Protein AF-0000000080676491 (afdb_homodimer)

Organism: Caenorhabditis japonica (NCBI:txid281687)

pLDDT: mean 82.5, std 17.22, range [24.89, 98.5]

Secondary structure (DSSP, 8-state):
-GGGTGGGHHHHHHHHHHHHHHHHHHHHHHHHHHHHHHHHHHHT--HHHHHHHHHHHHHHTS-HHHHHHHHT--SSP-HHHHHHHHHHHHHHT-GGGT--HHHHHHHHHHHHHHHHHHHHHHHHHHHHHHHHHH-/-GGGTGGGHHHHHHHHHHHHHHHHHHHHHHHHHHHHHHHHHHHT--HHHHHHHHHHHHHHTS-HHHHHHHHT--SSP-HHHHHHHHHHHHHHT-GGGT--HHHHHHHHHHHHHHHHHHHHHHHHHHHHHHHHHH-

Solvent-accessible surface area (backbone atoms only — not comparable to full-atom values): 14675 Å² total; per-residue (Å²): 132,70,79,74,59,68,74,52,54,74,57,48,70,46,49,59,53,46,53,51,46,50,53,53,36,49,51,51,49,48,49,51,51,49,47,49,48,49,48,43,61,73,64,56,66,46,72,68,52,50,51,52,50,50,49,49,20,61,75,70,69,47,47,63,70,56,20,30,44,56,52,62,55,60,85,79,81,48,69,69,59,51,50,53,38,43,54,51,49,37,53,60,19,27,55,92,68,68,28,21,57,50,56,24,47,50,48,50,51,23,50,52,45,51,48,51,51,52,52,52,53,50,53,51,53,50,51,51,50,54,56,56,66,74,101,131,70,79,75,59,69,74,50,54,76,58,47,69,44,47,59,53,44,52,51,46,49,52,52,36,50,50,52,52,48,49,52,49,47,50,50,49,47,47,43,61,72,65,56,65,46,72,69,52,51,50,52,50,51,49,49,19,61,75,69,70,44,48,62,68,56,20,29,43,56,52,62,55,61,86,79,81,47,68,68,60,52,49,53,38,43,54,51,49,37,54,61,20,27,55,94,69,68,29,21,57,50,56,23,50,50,49,51,50,23,49,51,45,50,47,54,51,52,51,52,51,51,53,50,52,50,51,50,50,54,57,56,66,73,102

Sequence (270 aa):
MPWRAALKVALAAGEAVAKALTRAVRDEIRQTQQAAARHAAATGQTASETKESANSNAKLGISLEESLQILNVKTPLDREEIEKHYEHLFSINDKTKGGTFYLQSKVFRAKERIDEELSRMEQKEEVKKEENSKHMPWRAALKVALAAGEAVAKALTRAVRDEIRQTQQAAARHAAATGQTASETKESANSNAKLGISLEESLQILNVKTPLDREEIEKHYEHLFSINDKTKGGTFYLQSKVFRAKERIDEELSRMEQKEEVKKEENSKH

Nearest PDB structures (foldseek):
  1faf-assembly1_A  TM=7.792E-01  e=3.882E-02  Alphapolyomavirus muris
  3ucs-assembly1_C  TM=6.988E-01  e=1.465E+00  Escherichia coli K-12
  7zn7-assembly1_D  TM=2.535E-01  e=2.789E+00  Rattus norvegicus
  8e4g-assembly1_a  TM=2.081E-01  e=9.541E+00  Escherichia phage T7
  1faf-assembly1_A  TM=7.791E-01  e=3.971E-02  Alphapolyomavirus muris

Radius of gyration: 22.51 Å; Cα contacts (8 Å, |Δi|>4): 228; chains: 2; bounding box: 36×81×63 Å

InterPro domains:
  IPR005341 Mitochondrial import inner membrane translocase subunit Tim16 [PTHR12388] (5-133)
  IPR036869 Chaperone J-domain superfamily [G3DSA:1.10.287.110] (62-123)

Foldseek 3Di:
DPPVPPVVVVVPVVVVVVVVVVVVLVVLLVVLVVLVVVVCVVVVQDPVNVVVQVVLCVVLVHHLSRLCVLLVHHPPDDPVSSVVSLVVQLVCQDVVNPHDPVSNVSSVSSSVSVVVVVVVVVVVVVVVVVVVVVD/DPPVPPVVVVVVVVVVVVVVVVVVLVVLLVVLVVQVVVCCVVVVQDPVNVVVQVVLCVVLVHHLSRLCVLLVHGPPDDPVSSVVSLVVQLVCQDVVNPHDPVSNVSSVSSSVSVVVVVVVVVVVVVVVVVVVVVD

Structure (mmCIF, N/CA/C/O backbone):
data_AF-0000000080676491-model_v1
#
loop_
_entity.id
_entity.type
_entity.pdbx_description
1 polymer 'Mitochondrial import inner membrane translocase subunit tim-16'
#
loop_
_atom_site.group_PDB
_atom_site.id
_atom_site.type_symbol
_atom_site.label_atom_id
_atom_site.label_alt_id
_atom_site.label_comp_id
_atom_site.label_asym_id
_atom_site.label_entity_id
_atom_site.label_seq_id
_atom_site.pdbx_PDB_ins_code
_atom_site.Cartn_x
_atom_site.Cartn_y
_atom_site.Cartn_z
_atom_site.occupancy
_atom_site.B_iso_or_equiv
_atom_site.auth_seq_id
_atom_site.auth_comp_id
_atom_site.auth_asym_id
_atom_site.auth_atom_id
_atom_site.pdbx_PDB_model_num
ATOM 1 N N . MET A 1 1 ? -5.223 -26.812 -30.609 1 25.2 1 MET A N 1
ATOM 2 C CA . MET A 1 1 ? -5.48 -25.438 -31.016 1 25.2 1 MET A CA 1
ATOM 3 C C . MET A 1 1 ? -5.938 -24.594 -29.828 1 25.2 1 MET A C 1
ATOM 5 O O . MET A 1 1 ? -5.512 -23.453 -29.688 1 25.2 1 MET A O 1
ATOM 9 N N . PRO A 1 2 ? -7.23 -24.953 -29.297 1 33.78 2 PRO A N 1
ATOM 10 C CA . PRO A 1 2 ? -8.125 -23.984 -28.641 1 33.78 2 PRO A CA 1
ATOM 11 C C . PRO A 1 2 ? -7.629 -23.562 -27.266 1 33.78 2 PRO A C 1
ATOM 13 O O . PRO A 1 2 ? -8.281 -22.766 -26.594 1 33.78 2 PRO A O 1
ATOM 16 N N . TRP A 1 3 ? -6.945 -24.5 -26.641 1 31.5 3 TRP A N 1
ATOM 17 C CA . TRP A 1 3 ? -6.852 -24.297 -25.203 1 31.5 3 TRP A CA 1
ATOM 18 C C . TRP A 1 3 ? -6.117 -23 -24.875 1 31.5 3 TRP A C 1
ATOM 20 O O . TRP A 1 3 ? -6.047 -22.594 -23.703 1 31.5 3 TRP A O 1
ATOM 30 N N . ARG A 1 4 ? -5.281 -22.406 -25.719 1 40.19 4 ARG A N 1
ATOM 31 C CA . ARG A 1 4 ? -4.574 -21.141 -25.609 1 40.19 4 ARG A CA 1
ATOM 32 C C . ARG A 1 4 ? -5.543 -20 -25.312 1 40.19 4 ARG A C 1
ATOM 34 O O . ARG A 1 4 ? -5.117 -18.891 -24.984 1 40.19 4 ARG A O 1
ATOM 41 N N . ALA A 1 5 ? -6.785 -19.969 -25.781 1 40.38 5 ALA A N 1
ATOM 42 C CA . ALA A 1 5 ? -7.715 -18.859 -25.938 1 40.38 5 ALA A CA 1
ATOM 43 C C . ALA A 1 5 ? -8.305 -18.453 -24.578 1 40.38 5 ALA A C 1
ATOM 45 O O . ALA A 1 5 ? -8.664 -17.297 -24.375 1 40.38 5 ALA A O 1
ATOM 46 N N . ALA A 1 6 ? -8.781 -19.375 -23.766 1 37.06 6 ALA A N 1
ATOM 47 C CA . ALA A 1 6 ? -9.648 -19.047 -22.641 1 37.06 6 ALA A CA 1
ATOM 48 C C . ALA A 1 6 ? -8.883 -18.281 -21.578 1 37.06 6 ALA A C 1
ATOM 50 O O . ALA A 1 6 ? -9.484 -17.578 -20.766 1 37.06 6 ALA A O 1
ATOM 51 N N . LEU A 1 7 ? -7.641 -18.578 -21.328 1 40.72 7 LEU A N 1
ATOM 52 C CA . LEU A 1 7 ? -6.941 -17.938 -20.219 1 40.72 7 LEU A CA 1
ATOM 53 C C . LEU A 1 7 ? -6.746 -16.453 -20.5 1 40.72 7 LEU A C 1
ATOM 55 O O . LEU A 1 7 ? -6.371 -15.688 -19.594 1 40.72 7 LEU A O 1
ATOM 59 N N . LYS A 1 8 ? -6.758 -15.992 -21.781 1 39.53 8 LYS A N 1
ATOM 60 C CA . LYS A 1 8 ? -6.484 -14.625 -22.219 1 39.53 8 LYS A CA 1
ATOM 61 C C . LYS A 1 8 ? -7.582 -13.672 -21.75 1 39.53 8 LYS A C 1
ATOM 63 O O . LYS A 1 8 ? -7.414 -12.453 -21.797 1 39.53 8 LYS A O 1
ATOM 68 N N . VAL A 1 9 ? -8.844 -14.102 -21.75 1 39.19 9 VAL A N 1
ATOM 69 C CA . VAL A 1 9 ? -9.953 -13.164 -21.625 1 39.19 9 VAL A CA 1
ATOM 70 C C . VAL A 1 9 ? -9.875 -12.461 -20.266 1 39.19 9 VAL A C 1
ATOM 72 O O . VAL A 1 9 ? -10.164 -11.266 -20.156 1 39.19 9 VAL A O 1
ATOM 75 N N . ALA A 1 10 ? -9.797 -13.211 -19.234 1 43.12 10 ALA A N 1
ATOM 76 C CA . ALA A 1 10 ? -9.938 -12.484 -17.969 1 43.12 10 ALA A CA 1
ATOM 77 C C . ALA A 1 10 ? -8.828 -11.453 -17.812 1 43.12 10 ALA A C 1
ATOM 79 O O . ALA A 1 10 ? -8.969 -10.492 -17.047 1 43.12 10 ALA A O 1
ATOM 80 N N . LEU A 1 11 ? -7.664 -11.672 -18.359 1 47.53 11 LEU A N 1
ATOM 81 C CA . LEU A 1 11 ? -6.543 -10.734 -18.328 1 47.53 11 LEU A CA 1
ATOM 82 C C . LEU A 1 11 ? -6.902 -9.43 -19.031 1 47.53 11 LEU A C 1
ATOM 84 O O . LEU A 1 11 ? -6.422 -8.367 -18.641 1 47.53 11 LEU A O 1
ATOM 88 N N . ALA A 1 12 ? -7.648 -9.5 -20.109 1 44.34 12 ALA A N 1
ATOM 89 C CA . ALA A 1 12 ? -7.93 -8.383 -21.016 1 44.34 12 ALA A CA 1
ATOM 90 C C . ALA A 1 12 ? -8.789 -7.328 -20.328 1 44.34 12 ALA A C 1
ATOM 92 O O . ALA A 1 12 ? -8.664 -6.133 -20.609 1 44.34 12 ALA A O 1
ATOM 93 N N . ALA A 1 13 ? -9.82 -7.73 -19.828 1 51.44 13 ALA A N 1
ATOM 94 C CA . ALA A 1 13 ? -10.672 -6.699 -19.234 1 51.44 13 ALA A CA 1
ATOM 95 C C . ALA A 1 13 ? -9.875 -5.789 -18.312 1 51.44 13 ALA A C 1
ATOM 97 O O . ALA A 1 13 ? -10.164 -4.594 -18.203 1 51.44 13 ALA A O 1
ATOM 98 N N . GLY A 1 14 ? -8.766 -6.234 -17.781 1 54.88 14 GLY A N 1
ATOM 99 C CA . GLY A 1 14 ? -7.934 -5.531 -16.812 1 54.88 14 GLY A CA 1
ATOM 100 C C . GLY A 1 14 ? -7.012 -4.512 -17.453 1 54.88 14 GLY A C 1
ATOM 101 O O . GLY A 1 14 ? -6.621 -3.531 -16.828 1 54.88 14 GLY A O 1
ATOM 102 N N . GLU A 1 15 ? -6.84 -4.875 -18.828 1 58.97 15 GLU A N 1
ATOM 103 C CA . GLU A 1 15 ? -5.852 -3.979 -19.422 1 58.97 15 GLU A CA 1
ATOM 104 C C . GLU A 1 15 ? -6.391 -2.553 -19.531 1 58.97 15 GLU A C 1
ATOM 106 O O . GLU A 1 15 ? -5.656 -1.592 -19.281 1 58.97 15 GLU A O 1
ATOM 111 N N . ALA A 1 16 ? -7.707 -2.496 -20 1 62.31 16 ALA A N 1
ATOM 112 C CA . ALA A 1 16 ? -8.219 -1.133 -20.109 1 62.31 16 ALA A CA 1
ATOM 113 C C . ALA A 1 16 ? -8.281 -0.458 -18.75 1 62.31 16 ALA A C 1
ATOM 115 O O . ALA A 1 16 ? -7.965 0.727 -18.609 1 62.31 16 ALA A O 1
ATOM 116 N N . VAL A 1 17 ? -8.766 -1.15 -17.812 1 65.31 17 VAL A N 1
ATOM 117 C CA . VAL A 1 17 ? -8.844 -0.6 -16.469 1 65.31 17 VAL A CA 1
ATOM 118 C C . VAL A 1 17 ? -7.441 -0.313 -15.938 1 65.31 17 VAL A C 1
ATOM 120 O O . VAL A 1 17 ? -7.211 0.715 -15.297 1 65.31 17 VAL A O 1
ATOM 123 N N . ALA A 1 18 ? -6.566 -1.134 -16.422 1 69.56 18 ALA A N 1
ATOM 124 C CA . ALA A 1 18 ? -5.188 -0.948 -15.984 1 69.56 18 ALA A CA 1
ATOM 125 C C . ALA A 1 18 ? -4.621 0.373 -16.5 1 69.56 18 ALA A C 1
ATOM 127 O O . ALA A 1 18 ? -3.963 1.104 -15.75 1 69.56 18 ALA A O 1
ATOM 128 N N . LYS A 1 19 ? -4.953 0.511 -17.797 1 70.44 19 LYS A N 1
ATOM 129 C CA . LYS A 1 19 ? -4.438 1.736 -18.406 1 70.44 19 LYS A CA 1
ATOM 130 C C . LYS A 1 19 ? -5.102 2.969 -17.797 1 70.44 19 LYS A C 1
ATOM 132 O O . LYS A 1 19 ? -4.438 3.98 -17.562 1 70.44 19 LYS A O 1
ATOM 137 N N . ALA A 1 20 ? -6.387 2.844 -17.578 1 72.19 20 ALA A N 1
ATOM 138 C CA . ALA A 1 20 ? -7.09 3.988 -17.016 1 72.19 20 ALA A CA 1
ATOM 139 C C . ALA A 1 20 ? -6.625 4.266 -15.586 1 72.19 20 ALA A C 1
ATOM 141 O O . ALA A 1 20 ? -6.469 5.422 -15.188 1 72.19 20 ALA A O 1
ATOM 142 N N . LEU A 1 21 ? -6.363 3.252 -14.945 1 76.19 21 LEU A N 1
ATOM 143 C CA . LEU A 1 21 ? -5.914 3.391 -13.562 1 76.19 21 LEU A CA 1
ATOM 144 C C . LEU A 1 21 ? -4.516 3.998 -13.5 1 76.19 21 LEU A C 1
ATOM 146 O O . LEU A 1 21 ? -4.242 4.852 -12.656 1 76.19 21 LEU A O 1
ATOM 150 N N . THR A 1 22 ? -3.74 3.637 -14.445 1 78 22 THR A N 1
ATOM 151 C CA . THR A 1 22 ? -2.371 4.137 -14.43 1 78 22 THR A CA 1
ATOM 152 C C . THR A 1 22 ? -2.344 5.648 -14.648 1 78 22 THR A C 1
ATOM 154 O O . THR A 1 22 ? -1.589 6.363 -13.992 1 78 22 THR A O 1
ATOM 157 N N . ARG A 1 23 ? -3.203 6.086 -15.555 1 78.75 23 ARG A N 1
ATOM 158 C CA . ARG A 1 23 ? -3.238 7.516 -15.836 1 78.75 23 ARG A CA 1
ATOM 159 C C . ARG A 1 23 ? -3.785 8.297 -14.648 1 78.75 23 ARG A C 1
ATOM 161 O O . ARG A 1 23 ? -3.238 9.336 -14.273 1 78.75 23 ARG A O 1
ATOM 168 N N . ALA A 1 24 ? -4.848 7.773 -14.102 1 77.06 24 ALA A N 1
ATOM 169 C CA . ALA A 1 24 ? -5.477 8.469 -12.984 1 77.06 24 ALA A CA 1
ATOM 170 C C . ALA A 1 24 ? -4.551 8.508 -11.773 1 77.06 24 ALA A C 1
ATOM 172 O O . ALA A 1 24 ? -4.449 9.531 -11.094 1 77.06 24 ALA A O 1
ATOM 173 N N . VAL A 1 25 ? -3.893 7.484 -11.578 1 80.88 25 VAL A N 1
ATOM 174 C CA . VAL A 1 25 ? -2.957 7.375 -10.461 1 80.88 25 VAL A CA 1
ATOM 175 C C . VAL A 1 25 ? -1.813 8.367 -10.656 1 80.88 25 VAL A C 1
ATOM 177 O O . VAL A 1 25 ? -1.438 9.078 -9.719 1 80.88 25 VAL A O 1
ATOM 180 N N . ARG A 1 26 ? -1.358 8.406 -11.922 1 82.19 26 ARG A N 1
ATOM 181 C CA . ARG A 1 26 ? -0.257 9.312 -12.219 1 82.19 26 ARG A CA 1
ATOM 182 C C . ARG A 1 26 ? -0.656 10.766 -11.969 1 82.19 26 ARG A C 1
ATOM 184 O O . ARG A 1 26 ? 0.122 11.539 -11.406 1 82.19 26 ARG A O 1
ATOM 191 N N . ASP A 1 27 ? -1.779 11.039 -12.289 1 81.12 27 ASP A N 1
ATOM 192 C CA . ASP A 1 27 ? -2.27 12.406 -12.102 1 81.12 27 ASP A CA 1
ATOM 193 C C . ASP A 1 27 ? -2.41 12.734 -10.617 1 81.12 27 ASP A C 1
ATOM 195 O O . ASP A 1 27 ? -2.029 13.82 -10.18 1 81.12 27 ASP A O 1
ATOM 199 N N . GLU A 1 28 ? -2.938 11.82 -9.914 1 79.81 28 GLU A N 1
ATOM 200 C CA . GLU A 1 28 ? -3.145 12.055 -8.484 1 79.81 28 GLU A CA 1
ATOM 201 C C . GLU A 1 28 ? -1.813 12.164 -7.746 1 79.81 28 GLU A C 1
ATOM 203 O O . GLU A 1 28 ? -1.647 13.016 -6.875 1 79.81 28 GLU A O 1
ATOM 208 N N . ILE A 1 29 ? -0.905 11.336 -8.203 1 77.31 29 ILE A N 1
ATOM 209 C CA . ILE A 1 29 ? 0.42 11.367 -7.594 1 77.31 29 ILE A CA 1
ATOM 210 C C . ILE A 1 29 ? 1.095 12.703 -7.883 1 77.31 29 ILE A C 1
ATOM 212 O O . ILE A 1 29 ? 1.665 13.328 -6.984 1 77.31 29 ILE A O 1
ATOM 216 N N . ARG A 1 30 ? 0.881 13.125 -9.047 1 80.25 30 ARG A N 1
ATOM 217 C CA . ARG A 1 30 ? 1.473 14.398 -9.43 1 80.25 30 ARG A CA 1
ATOM 218 C C . ARG A 1 30 ? 0.868 15.547 -8.633 1 80.25 30 ARG A C 1
ATOM 220 O O . ARG A 1 30 ? 1.58 16.469 -8.219 1 80.25 30 ARG A O 1
ATOM 227 N N . GLN A 1 31 ? -0.343 15.422 -8.375 1 78.38 31 GLN A N 1
ATOM 228 C CA . GLN A 1 31 ? -1.018 16.484 -7.641 1 78.38 31 GLN A CA 1
ATOM 229 C C . GLN A 1 31 ? -0.553 16.547 -6.188 1 78.38 31 GLN A C 1
ATOM 231 O O . GLN A 1 31 ? -0.329 17.625 -5.641 1 78.38 31 GLN A O 1
ATOM 236 N N . THR A 1 32 ? -0.398 15.398 -5.668 1 78.62 32 THR A N 1
ATOM 237 C CA . THR A 1 32 ? 0.046 15.344 -4.277 1 78.62 32 THR A CA 1
ATOM 238 C C . THR A 1 32 ? 1.493 15.812 -4.156 1 78.62 32 THR A C 1
ATOM 240 O O . THR A 1 32 ? 1.839 16.547 -3.227 1 78.62 32 THR A O 1
ATOM 243 N 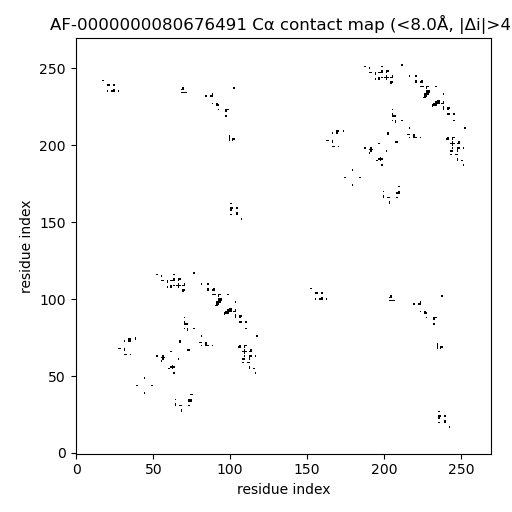N . GLN A 1 33 ? 2.273 15.406 -5.148 1 77.06 33 GLN A N 1
ATOM 244 C CA . GLN A 1 33 ? 3.678 15.805 -5.168 1 77.06 33 GLN A CA 1
ATOM 245 C C . GLN A 1 33 ? 3.822 17.312 -5.375 1 77.06 33 GLN A C 1
ATOM 247 O O . GLN A 1 33 ? 4.621 17.953 -4.695 1 77.06 33 GLN A O 1
ATOM 252 N N . GLN A 1 34 ? 3.008 17.812 -6.242 1 77.69 34 GLN A N 1
ATOM 253 C CA . GLN A 1 34 ? 3.053 19.234 -6.52 1 77.69 34 GLN A CA 1
ATOM 254 C C . GLN A 1 34 ? 2.561 20.047 -5.324 1 77.69 34 GLN A C 1
ATOM 256 O O . GLN A 1 34 ? 3.135 21.078 -4.992 1 77.69 34 GLN A O 1
ATOM 261 N N . ALA A 1 35 ? 1.562 19.5 -4.758 1 76.31 35 ALA A N 1
ATOM 262 C CA . ALA A 1 35 ? 1.029 20.203 -3.59 1 76.31 35 ALA A CA 1
ATOM 263 C C . ALA A 1 35 ? 2.041 20.203 -2.449 1 76.31 35 ALA A C 1
ATOM 265 O O . ALA A 1 35 ? 2.227 21.234 -1.784 1 76.31 35 ALA A O 1
ATOM 266 N N . ALA A 1 36 ? 2.691 19.125 -2.379 1 74.5 36 ALA A N 1
ATOM 267 C CA . ALA A 1 36 ? 3.715 19.031 -1.341 1 74.5 36 ALA A CA 1
ATOM 268 C C . ALA A 1 36 ? 4.879 19.969 -1.637 1 74.5 36 ALA A C 1
ATOM 270 O O . ALA A 1 36 ? 5.406 20.625 -0.731 1 74.5 36 ALA A O 1
ATOM 271 N N . ALA A 1 37 ? 5.219 20 -2.854 1 74 37 ALA A N 1
ATOM 272 C CA . ALA A 1 37 ? 6.312 20.875 -3.271 1 74 37 ALA A CA 1
ATOM 273 C C . ALA A 1 37 ? 5.938 22.344 -3.094 1 74 37 ALA A C 1
ATOM 275 O O . ALA A 1 37 ? 6.758 23.156 -2.648 1 74 37 ALA A O 1
ATOM 276 N N . ARG A 1 38 ? 4.789 22.672 -3.408 1 73.56 38 ARG A N 1
ATOM 277 C CA . ARG A 1 38 ? 4.305 24.031 -3.26 1 73.56 38 ARG A CA 1
ATOM 278 C C . ARG A 1 38 ? 4.242 24.438 -1.79 1 73.56 38 ARG A C 1
ATOM 280 O O . ARG A 1 38 ? 4.574 25.578 -1.438 1 73.56 38 ARG A O 1
ATOM 287 N N . HIS A 1 39 ? 3.83 23.516 -1.063 1 71.38 39 HIS A N 1
ATOM 288 C CA . HIS A 1 39 ? 3.754 23.781 0.367 1 71.38 39 HIS A CA 1
ATOM 289 C C . HIS A 1 39 ? 5.141 23.984 0.966 1 71.38 39 HIS A C 1
ATOM 291 O O . HIS A 1 39 ? 5.355 24.891 1.776 1 71.38 39 HIS A O 1
ATOM 297 N N . ALA A 1 40 ? 6 23.172 0.513 1 70.38 40 ALA A N 1
ATOM 298 C CA . ALA A 1 40 ? 7.379 23.312 0.972 1 70.38 40 ALA A CA 1
ATOM 299 C C . ALA A 1 40 ? 7.965 24.656 0.528 1 70.38 40 ALA A C 1
ATOM 301 O O . ALA A 1 40 ? 8.68 25.312 1.292 1 70.38 40 ALA A O 1
ATOM 302 N N . ALA A 1 41 ? 7.699 24.953 -0.602 1 68.94 41 ALA A N 1
ATOM 303 C CA . ALA A 1 41 ? 8.195 26.203 -1.146 1 68.94 41 ALA A CA 1
ATOM 304 C C . ALA A 1 41 ? 7.52 27.391 -0.47 1 68.94 41 ALA A C 1
ATOM 306 O O . ALA A 1 41 ? 8.164 28.406 -0.2 1 68.94 41 ALA A O 1
ATOM 307 N N . ALA A 1 42 ? 6.309 27.312 -0.232 1 68.25 42 ALA A N 1
ATOM 308 C CA . ALA A 1 42 ? 5.523 28.406 0.338 1 68.25 42 ALA A CA 1
ATOM 309 C C . ALA A 1 42 ? 5.863 28.609 1.81 1 68.25 42 ALA A C 1
ATOM 311 O O . ALA A 1 42 ? 5.852 29.75 2.301 1 68.25 42 ALA A O 1
ATOM 312 N N . THR A 1 43 ? 6.176 27.547 2.424 1 67.56 43 THR A N 1
ATOM 313 C CA . THR A 1 43 ? 6.391 27.625 3.863 1 67.56 43 THR A CA 1
ATOM 314 C C . THR A 1 43 ? 7.863 27.844 4.184 1 67.56 43 THR A C 1
ATOM 316 O O . THR A 1 43 ? 8.227 28.141 5.324 1 67.56 43 THR A O 1
ATOM 319 N N . GLY A 1 44 ? 8.633 27.906 3.076 1 69.38 44 GLY A N 1
ATOM 320 C CA . GLY A 1 44 ? 10.055 28.141 3.311 1 69.38 44 GLY A CA 1
ATOM 321 C C . GLY A 1 44 ? 10.656 27.172 4.309 1 69.38 44 GLY A C 1
ATOM 322 O O . GLY A 1 44 ? 11.266 27.594 5.297 1 69.38 44 GLY A O 1
ATOM 323 N N . GLN A 1 45 ? 10.602 25.922 4.078 1 73.44 45 GLN A N 1
ATOM 324 C CA . GLN A 1 45 ? 11.094 24.922 5.027 1 73.44 45 GLN A CA 1
ATOM 325 C C . GLN A 1 45 ? 12.578 25.125 5.324 1 73.44 45 GLN A C 1
ATOM 327 O O . GLN A 1 45 ? 13.383 25.266 4.402 1 73.44 45 GLN A O 1
ATOM 332 N N . THR A 1 46 ? 12.781 25.438 6.555 1 81.81 46 THR A N 1
ATOM 333 C CA . THR A 1 46 ? 14.164 25.594 7 1 81.81 46 THR A CA 1
ATOM 334 C C . THR A 1 46 ? 14.914 24.266 6.926 1 81.81 46 THR A C 1
ATOM 336 O O . THR A 1 46 ? 14.297 23.203 6.801 1 81.81 46 THR A O 1
ATOM 339 N N . ALA A 1 47 ? 16.203 24.281 6.918 1 83.31 47 ALA A N 1
ATOM 340 C CA . ALA A 1 47 ? 17.047 23.094 6.918 1 83.31 47 ALA A CA 1
ATOM 341 C C . ALA A 1 47 ? 16.703 22.172 8.086 1 83.31 47 ALA A C 1
ATOM 343 O O . ALA A 1 47 ? 16.75 20.953 7.953 1 83.31 47 ALA A O 1
ATOM 344 N N . SER A 1 48 ? 16.422 22.781 9.227 1 84.88 48 SER A N 1
ATOM 345 C CA . SER A 1 48 ? 16.047 22.031 10.422 1 84.88 48 SER A CA 1
ATOM 346 C C . SER A 1 48 ? 14.742 21.266 10.211 1 84.88 48 SER A C 1
ATOM 348 O O . SER A 1 48 ? 14.617 20.109 10.625 1 84.88 48 SER A O 1
ATOM 350 N N . GLU A 1 49 ? 13.891 21.875 9.477 1 84.5 49 GLU A N 1
ATOM 351 C CA . GLU A 1 49 ? 12.602 21.25 9.211 1 84.5 49 GLU A CA 1
ATOM 352 C C . GLU A 1 49 ? 12.75 20.078 8.242 1 84.5 49 GLU A C 1
ATOM 354 O O . GLU A 1 49 ? 12.094 19.047 8.391 1 84.5 49 GLU A O 1
ATOM 359 N N . THR A 1 50 ? 13.57 20.328 7.34 1 86.31 50 THR A N 1
ATOM 360 C CA . THR A 1 50 ? 13.852 19.281 6.363 1 86.31 50 THR A CA 1
ATOM 361 C C . THR A 1 50 ? 14.492 18.062 7.039 1 86.31 50 THR A C 1
ATOM 363 O O . THR A 1 50 ? 14.125 16.922 6.754 1 86.31 50 THR A O 1
ATOM 366 N N . LYS A 1 51 ? 15.352 18.328 7.895 1 89.94 51 LYS A N 1
ATOM 367 C CA . LYS A 1 51 ? 16.031 17.266 8.633 1 89.94 51 LYS A CA 1
ATOM 368 C C . LYS A 1 51 ? 15.055 16.516 9.531 1 89.94 51 LYS A C 1
ATOM 370 O O . LYS A 1 51 ? 15.102 15.289 9.617 1 89.94 51 LYS A O 1
ATOM 375 N N . GLU A 1 52 ? 14.188 17.25 10.156 1 89.44 52 GLU A N 1
ATOM 376 C CA . GLU A 1 52 ? 13.203 16.625 11.039 1 89.44 52 GLU A CA 1
ATOM 377 C C . GLU A 1 52 ? 12.234 15.75 10.266 1 89.44 52 GLU A C 1
ATOM 379 O O . GLU A 1 52 ? 11.859 14.664 10.727 1 89.44 52 GLU A O 1
ATOM 384 N N . SER A 1 53 ? 11.883 16.266 9.117 1 90.31 53 SER A N 1
ATOM 385 C CA . SER A 1 53 ? 10.992 15.477 8.266 1 90.31 53 SER A CA 1
ATOM 386 C C . SER A 1 53 ? 11.672 14.195 7.789 1 90.31 53 SER A C 1
ATOM 388 O O . SER A 1 53 ? 11.062 13.125 7.793 1 90.31 53 SER A O 1
ATOM 390 N N . ALA A 1 54 ? 12.883 14.312 7.445 1 89.88 54 ALA A N 1
ATOM 391 C CA . ALA A 1 54 ? 13.656 13.164 6.992 1 89.88 54 ALA A CA 1
ATOM 392 C C . ALA A 1 54 ? 13.812 12.133 8.109 1 89.88 54 ALA A C 1
ATOM 394 O O . ALA A 1 54 ? 13.75 10.93 7.859 1 89.88 54 ALA A O 1
ATOM 395 N N . ASN A 1 55 ? 14.008 12.625 9.273 1 91.19 55 ASN A N 1
ATOM 396 C CA . ASN A 1 55 ? 14.117 11.734 10.422 1 91.19 55 ASN A CA 1
ATOM 397 C C . ASN A 1 55 ? 12.82 10.977 10.68 1 91.19 55 ASN A C 1
ATOM 399 O O . ASN A 1 55 ? 12.836 9.789 10.992 1 91.19 55 ASN A O 1
ATOM 403 N N . SER A 1 56 ? 11.75 11.695 10.523 1 91.5 56 SER A N 1
ATOM 404 C CA . SER A 1 56 ? 10.453 11.062 10.695 1 91.5 56 SER A CA 1
ATOM 405 C C . SER A 1 56 ? 10.203 10.008 9.625 1 91.5 56 SER A C 1
ATOM 407 O O . SER A 1 56 ? 9.68 8.93 9.922 1 91.5 56 SER A O 1
ATOM 409 N N . ASN A 1 57 ? 10.57 10.336 8.414 1 90.5 57 ASN A N 1
ATOM 410 C CA . ASN A 1 57 ? 10.461 9.367 7.324 1 90.5 57 ASN A CA 1
ATOM 411 C C . ASN A 1 57 ? 11.234 8.086 7.633 1 90.5 57 ASN A C 1
ATOM 413 O O . ASN A 1 57 ? 10.703 6.988 7.469 1 90.5 57 ASN A O 1
ATOM 417 N N . ALA A 1 58 ? 12.391 8.328 8.055 1 90.19 58 ALA A N 1
ATOM 418 C CA . ALA A 1 58 ? 13.273 7.199 8.344 1 90.19 58 ALA A CA 1
ATOM 419 C C . ALA A 1 58 ? 12.742 6.379 9.516 1 90.19 58 ALA A C 1
ATOM 421 O O . ALA A 1 58 ? 12.742 5.145 9.469 1 90.19 58 ALA A O 1
ATOM 422 N N . LYS A 1 59 ? 12.367 7.035 10.523 1 89.56 59 LYS A N 1
ATOM 423 C CA . LYS A 1 59 ? 11.867 6.383 11.734 1 89.56 59 LYS A CA 1
ATOM 424 C C . LYS A 1 59 ? 10.641 5.527 11.43 1 89.56 59 LYS A C 1
ATOM 426 O O . LYS A 1 59 ? 10.516 4.41 11.93 1 89.56 59 LYS A O 1
ATOM 431 N N . LEU A 1 60 ? 9.812 6.02 10.594 1 90 60 LEU A N 1
ATOM 432 C CA . LEU A 1 60 ? 8.531 5.355 10.344 1 90 60 LEU A CA 1
ATOM 433 C C . LEU A 1 60 ? 8.594 4.52 9.07 1 90 60 LEU A C 1
ATOM 435 O O . LEU A 1 60 ? 7.734 3.666 8.844 1 90 60 LEU A O 1
ATOM 439 N N . GLY A 1 61 ? 9.57 4.824 8.273 1 89.19 61 GLY A N 1
ATOM 440 C CA . GLY A 1 61 ? 9.773 4.035 7.066 1 89.19 61 GLY A CA 1
ATOM 441 C C . GLY A 1 61 ? 8.844 4.426 5.93 1 89.19 61 GLY A C 1
ATOM 442 O O . GLY A 1 61 ? 8.562 3.617 5.047 1 89.19 61 GLY A O 1
ATOM 443 N N . ILE A 1 62 ? 8.258 5.551 6.027 1 92.81 62 ILE A N 1
ATOM 444 C CA . ILE A 1 62 ? 7.328 6.039 5.016 1 92.81 62 ILE A CA 1
ATOM 445 C C . ILE A 1 62 ? 7.395 7.562 4.938 1 92.81 62 ILE A C 1
ATOM 447 O O . ILE A 1 62 ? 7.551 8.234 5.961 1 92.81 62 ILE A O 1
ATOM 451 N N . SER A 1 63 ? 7.285 7.992 3.723 1 93.56 63 SER A N 1
ATOM 452 C CA . SER A 1 63 ? 7.387 9.438 3.539 1 93.56 63 SER A CA 1
ATOM 453 C C . SER A 1 63 ? 6.051 10.125 3.797 1 93.56 63 SER A C 1
ATOM 455 O O . SER A 1 63 ? 4.996 9.484 3.734 1 93.56 63 SER A O 1
ATOM 457 N N . LEU A 1 64 ? 6.168 11.445 4.082 1 93.38 64 LEU A N 1
ATOM 458 C CA . LEU A 1 64 ? 4.949 12.234 4.227 1 93.38 64 LEU A CA 1
ATOM 459 C C . LEU A 1 64 ? 4.156 12.25 2.924 1 93.38 64 LEU A C 1
ATOM 461 O O . LEU A 1 64 ? 2.934 12.078 2.936 1 93.38 64 LEU A O 1
ATOM 465 N N . GLU A 1 65 ? 4.867 12.43 1.837 1 92.06 65 GLU A N 1
ATOM 466 C CA . GLU A 1 65 ? 4.219 12.469 0.529 1 92.06 65 GLU A CA 1
ATOM 467 C C . GLU A 1 65 ? 3.445 11.18 0.257 1 92.06 65 GLU A C 1
ATOM 469 O O . GLU A 1 65 ? 2.291 11.227 -0.171 1 92.06 65 GLU A O 1
ATOM 474 N N . GLU A 1 66 ? 4.051 10.117 0.49 1 93.56 66 GLU A N 1
ATOM 475 C CA . GLU A 1 66 ? 3.398 8.82 0.323 1 93.56 66 GLU A CA 1
ATOM 476 C C . GLU A 1 66 ? 2.186 8.695 1.239 1 93.56 66 GLU A C 1
ATOM 478 O O . GLU A 1 66 ? 1.131 8.219 0.817 1 93.56 66 GLU A O 1
ATOM 483 N N . SER A 1 67 ? 2.371 9.07 2.385 1 96.5 67 SER A N 1
ATOM 484 C CA . SER A 1 67 ? 1.312 8.969 3.385 1 96.5 67 SER A CA 1
ATOM 485 C C . SER A 1 67 ? 0.088 9.781 2.977 1 96.5 67 SER A C 1
ATOM 487 O O . SER A 1 67 ? -1.048 9.336 3.16 1 96.5 67 SER A O 1
ATOM 489 N N . LEU A 1 68 ? 0.331 10.961 2.414 1 95.81 68 LEU A N 1
ATOM 490 C CA . LEU A 1 68 ? -0.761 11.805 1.931 1 95.81 68 LEU A CA 1
ATOM 491 C C . LEU A 1 68 ? -1.52 11.109 0.803 1 95.81 68 LEU A C 1
ATOM 493 O O . LEU A 1 68 ? -2.75 11.18 0.744 1 95.81 68 LEU A O 1
ATOM 497 N N . GLN A 1 69 ? -0.815 10.445 -0.002 1 94.69 69 GLN A N 1
ATOM 498 C CA . GLN A 1 69 ? -1.438 9.711 -1.103 1 94.69 69 GLN A CA 1
ATOM 499 C C . GLN A 1 69 ? -2.26 8.539 -0.588 1 94.69 69 GLN A C 1
ATOM 501 O O . GLN A 1 69 ? -3.357 8.273 -1.083 1 94.69 69 GLN A O 1
ATOM 506 N N . ILE A 1 70 ? -1.72 7.855 0.37 1 97.06 70 ILE A N 1
ATOM 507 C CA . ILE A 1 70 ? -2.395 6.684 0.92 1 97.06 70 ILE A CA 1
ATOM 508 C C . ILE A 1 70 ? -3.734 7.098 1.524 1 97.06 70 ILE A C 1
ATOM 510 O O . ILE A 1 70 ? -4.758 6.453 1.275 1 97.06 70 ILE A O 1
ATOM 514 N N . LEU A 1 71 ? -3.697 8.133 2.238 1 97.62 71 LEU A N 1
ATOM 515 C CA . LEU A 1 71 ? -4.926 8.547 2.91 1 97.62 71 LEU A CA 1
ATOM 516 C C . LEU A 1 71 ? -5.75 9.469 2.018 1 97.62 71 LEU A C 1
ATOM 518 O O . LEU A 1 71 ? -6.879 9.82 2.359 1 97.62 71 LEU A O 1
ATOM 522 N N . ASN A 1 72 ? -5.207 9.828 0.905 1 95.06 72 ASN A N 1
ATOM 523 C CA . ASN A 1 72 ? -5.871 10.711 -0.051 1 95.06 72 ASN A CA 1
ATOM 524 C C . ASN A 1 72 ? -6.266 12.039 0.591 1 95.06 72 ASN A C 1
ATOM 526 O O . ASN A 1 72 ? -7.422 12.453 0.506 1 95.06 72 ASN A O 1
ATOM 530 N N . VAL A 1 73 ? -5.25 12.68 1.165 1 95.25 73 VAL A N 1
ATOM 531 C CA . VAL A 1 73 ? -5.441 14.008 1.742 1 95.25 73 VAL A CA 1
ATOM 532 C C . VAL A 1 73 ? -4.383 14.961 1.197 1 95.25 73 VAL A C 1
ATOM 534 O O . VAL A 1 73 ? -3.354 14.523 0.673 1 95.25 73 VAL A O 1
ATOM 537 N N . LYS A 1 74 ? -4.684 16.203 1.252 1 90.56 74 LYS A N 1
ATOM 538 C CA . LYS A 1 74 ? -3.777 17.219 0.709 1 90.56 74 LYS A CA 1
ATOM 539 C C . LYS A 1 74 ? -3.504 18.312 1.731 1 90.56 74 LYS A C 1
ATOM 541 O O . LYS A 1 74 ? -4.203 18.422 2.742 1 90.56 74 LYS A O 1
ATOM 546 N N . THR A 1 75 ? -2.408 19.078 1.445 1 89.75 75 THR A N 1
ATOM 547 C CA . THR A 1 75 ? -2.105 20.25 2.256 1 89.75 75 THR A CA 1
ATOM 548 C C . THR A 1 75 ? -2.984 21.422 1.851 1 89.75 75 THR A C 1
ATOM 550 O O . THR A 1 75 ? -3.35 21.562 0.681 1 89.75 75 THR A O 1
ATOM 553 N N . PRO A 1 76 ? -3.359 22.312 2.875 1 91.06 76 PRO A N 1
ATOM 554 C CA . PRO A 1 76 ? -3.035 22.234 4.301 1 91.06 76 PRO A CA 1
ATOM 555 C C . PRO A 1 76 ? -3.746 21.078 5.004 1 91.06 76 PRO A C 1
ATOM 557 O O . PRO A 1 76 ? -4.883 20.75 4.66 1 91.06 76 PRO A O 1
ATOM 560 N N . LEU A 1 77 ? -3.107 20.562 5.973 1 93.5 77 LEU A N 1
ATOM 561 C CA . LEU A 1 77 ? -3.586 19.375 6.656 1 93.5 77 LEU A CA 1
ATOM 562 C C . LEU A 1 77 ? -4.801 19.688 7.52 1 93.5 77 LEU A C 1
ATOM 564 O O . LEU A 1 77 ? -4.797 20.672 8.273 1 93.5 77 LEU A O 1
ATOM 568 N N . ASP A 1 78 ? -5.809 18.922 7.363 1 95.06 78 ASP A N 1
ATOM 569 C CA . ASP A 1 78 ? -7.035 19 8.148 1 95.06 78 ASP A CA 1
ATOM 570 C C . ASP A 1 78 ? -7.223 17.766 9.016 1 95.06 78 ASP A C 1
ATOM 572 O O . ASP A 1 78 ? -7.465 16.672 8.5 1 95.06 78 ASP A O 1
ATOM 576 N N . ARG A 1 79 ? -7.168 17.891 10.227 1 95.88 79 ARG A N 1
ATOM 577 C CA . ARG A 1 79 ? -7.199 16.766 11.172 1 95.88 79 ARG A CA 1
ATOM 578 C C . ARG A 1 79 ? -8.477 15.953 11.008 1 95.88 79 ARG A C 1
ATOM 580 O O . ARG A 1 79 ? -8.438 14.719 11.055 1 95.88 79 ARG A O 1
ATOM 587 N N . GLU A 1 80 ? -9.547 16.641 10.906 1 96.94 80 GLU A N 1
ATOM 588 C CA . GLU A 1 80 ? -10.828 15.953 10.789 1 96.94 80 GLU A CA 1
ATOM 589 C C . GLU A 1 80 ? -10.891 15.109 9.523 1 96.94 80 GLU A C 1
ATOM 591 O O . GLU A 1 80 ? -11.328 13.961 9.555 1 96.94 80 GLU A O 1
ATOM 596 N N . GLU A 1 81 ? -10.414 15.664 8.43 1 97.3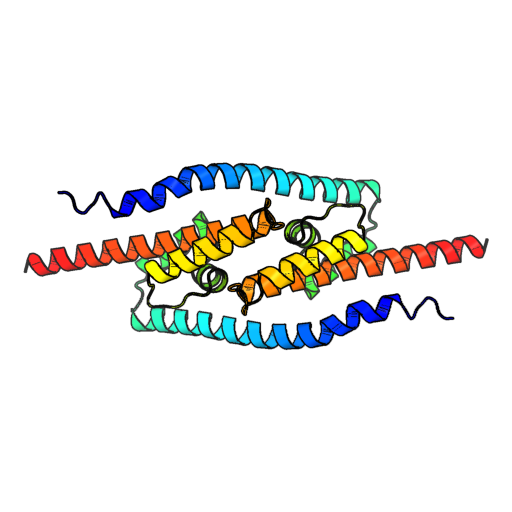1 81 GLU A N 1
ATOM 597 C CA . GLU A 1 81 ? -10.398 14.938 7.16 1 97.31 81 GLU A CA 1
ATOM 598 C C . GLU A 1 81 ? -9.477 13.719 7.234 1 97.31 81 GLU A C 1
ATOM 600 O O . GLU A 1 81 ? -9.836 12.641 6.77 1 97.31 81 GLU A O 1
ATOM 605 N N . ILE A 1 82 ? -8.367 13.906 7.828 1 97.81 82 ILE A N 1
ATOM 606 C CA . ILE A 1 82 ? -7.375 12.852 7.973 1 97.81 82 ILE A CA 1
ATOM 607 C C . ILE A 1 82 ? -7.965 11.695 8.781 1 97.81 82 ILE A C 1
ATOM 609 O O . ILE A 1 82 ? -7.84 10.531 8.391 1 97.81 82 ILE A O 1
ATOM 613 N N . GLU A 1 83 ? -8.625 12.07 9.859 1 97.81 83 GLU A N 1
ATOM 614 C CA . GLU A 1 83 ? -9.203 11.039 10.719 1 97.81 83 GLU A CA 1
ATOM 615 C C . GLU A 1 83 ? -10.312 10.281 10 1 97.81 83 GLU A C 1
ATOM 617 O O . GLU A 1 83 ? -10.398 9.055 10.102 1 97.81 83 GLU A O 1
ATOM 622 N N . LYS A 1 84 ? -11.086 10.977 9.312 1 97.69 84 LYS A N 1
ATOM 623 C CA . LYS A 1 84 ? -12.188 10.367 8.57 1 97.69 84 LYS A CA 1
ATOM 624 C C . LYS A 1 84 ? -11.672 9.375 7.535 1 97.69 84 LYS A C 1
ATOM 626 O O . LYS A 1 84 ? -12.156 8.242 7.461 1 97.69 84 LYS A O 1
ATOM 631 N N . HIS A 1 85 ? -10.727 9.805 6.75 1 98 85 HIS A N 1
ATOM 632 C CA . HIS A 1 85 ? -10.172 8.938 5.723 1 98 85 HIS A CA 1
ATOM 633 C C . HIS A 1 85 ? -9.461 7.734 6.344 1 98 85 HIS A C 1
ATOM 635 O O . HIS A 1 85 ? -9.586 6.609 5.855 1 98 85 HIS A O 1
ATOM 641 N N . TYR A 1 86 ? -8.742 8.008 7.406 1 98.12 86 TYR A N 1
ATOM 642 C CA . TYR A 1 86 ? -8.039 6.938 8.102 1 98.12 86 TYR A CA 1
ATOM 643 C C . TYR A 1 86 ? -9.016 5.875 8.586 1 98.12 86 TYR A C 1
ATOM 645 O O . TYR A 1 86 ? -8.828 4.684 8.336 1 98.12 86 TYR A O 1
ATOM 653 N N . GLU A 1 87 ? -9.977 6.332 9.289 1 98 87 GLU A N 1
ATOM 654 C CA . GLU A 1 87 ? -10.945 5.398 9.859 1 98 87 GLU A CA 1
ATOM 655 C C . GLU A 1 87 ? -11.602 4.543 8.781 1 98 87 GLU A C 1
ATOM 657 O O . GLU A 1 87 ? -11.742 3.33 8.938 1 98 87 GLU A O 1
ATOM 662 N N . HIS A 1 88 ? -11.984 5.168 7.75 1 98.31 88 HIS A N 1
ATOM 663 C CA . HIS A 1 88 ? -12.617 4.441 6.66 1 98.31 88 HIS A CA 1
ATOM 664 C C . HIS A 1 88 ? -11.664 3.42 6.051 1 98.31 88 HIS A C 1
ATOM 666 O O . HIS A 1 88 ? -11.984 2.232 5.977 1 98.31 88 HIS A O 1
ATOM 672 N N . LEU A 1 89 ? -10.516 3.859 5.648 1 98.5 89 LEU A N 1
ATOM 673 C CA . LEU A 1 89 ? -9.547 3.016 4.957 1 98.5 89 LEU A CA 1
ATOM 674 C C . LEU A 1 89 ? -9.055 1.895 5.863 1 98.5 89 LEU A C 1
ATOM 676 O O . LEU A 1 89 ? -8.859 0.764 5.414 1 98.5 89 LEU A O 1
ATOM 680 N N . PHE A 1 90 ? -8.859 2.23 7.07 1 97.25 90 PHE A N 1
ATOM 681 C CA . PHE A 1 90 ? -8.43 1.217 8.023 1 97.25 90 PHE A CA 1
ATOM 682 C C . PHE A 1 90 ? -9.484 0.133 8.18 1 97.25 90 PHE A C 1
ATOM 684 O O . PHE A 1 90 ? -9.164 -1.057 8.219 1 97.25 90 PHE A O 1
ATOM 691 N N . SER A 1 91 ? -10.672 0.597 8.234 1 97.5 91 SER A N 1
ATOM 692 C CA . SER A 1 91 ? -11.789 -0.317 8.445 1 97.5 91 SER A CA 1
ATOM 693 C C . SER A 1 91 ? -11.984 -1.234 7.242 1 97.5 91 SER A C 1
ATOM 695 O O . SER A 1 91 ? -12.133 -2.449 7.398 1 97.5 91 SER A O 1
ATOM 697 N N . ILE A 1 92 ? -11.984 -0.745 6.047 1 97.44 92 ILE A N 1
ATOM 698 C CA . ILE A 1 92 ? -12.336 -1.546 4.879 1 97.44 92 ILE A CA 1
ATOM 699 C C . ILE A 1 92 ? -11.211 -2.523 4.562 1 97.44 92 ILE A C 1
ATOM 701 O O . ILE A 1 92 ? -11.406 -3.496 3.832 1 97.44 92 ILE A O 1
ATOM 705 N N . ASN A 1 93 ? -10.016 -2.24 5.098 1 97.19 93 ASN A N 1
ATOM 706 C CA . ASN A 1 93 ? -8.891 -3.127 4.82 1 97.19 93 ASN A CA 1
ATOM 707 C C . ASN A 1 93 ? -8.602 -4.051 6 1 97.19 93 ASN A C 1
ATOM 709 O O . ASN A 1 93 ? -7.555 -4.699 6.043 1 97.19 93 ASN A O 1
ATOM 713 N N . ASP A 1 94 ? -9.531 -4.066 6.859 1 95.5 94 ASP A N 1
ATOM 714 C CA . ASP A 1 94 ? -9.445 -4.988 7.988 1 95.5 94 ASP A CA 1
ATOM 715 C C . ASP A 1 94 ? -9.586 -6.438 7.523 1 95.5 94 ASP A C 1
ATOM 717 O O . ASP A 1 94 ? -10.422 -6.738 6.668 1 95.5 94 ASP A O 1
ATOM 721 N N . LYS A 1 95 ? -8.852 -7.266 8.148 1 92.62 95 LYS A N 1
ATOM 722 C CA . LYS A 1 95 ? -8.844 -8.672 7.762 1 92.62 95 LYS A CA 1
ATOM 723 C C . LYS A 1 95 ? -10.227 -9.297 7.922 1 92.62 95 LYS A C 1
ATOM 725 O O . LYS A 1 95 ? -10.617 -10.164 7.137 1 92.62 95 LYS A O 1
ATOM 730 N N . THR A 1 96 ? -10.883 -8.93 8.914 1 94.5 96 THR A N 1
ATOM 731 C CA . THR A 1 96 ? -12.195 -9.492 9.188 1 94.5 96 THR A CA 1
ATOM 732 C C . THR A 1 96 ? -13.195 -9.086 8.102 1 94.5 96 THR A C 1
ATOM 734 O O . THR A 1 96 ? -14.273 -9.672 7.996 1 94.5 96 THR A O 1
ATOM 737 N N . LYS A 1 97 ? -12.914 -8.156 7.273 1 95.56 97 LYS A N 1
ATOM 738 C CA . LYS A 1 97 ? -13.781 -7.684 6.203 1 95.56 97 LYS A CA 1
ATOM 739 C C . LYS A 1 97 ? -13.211 -8.039 4.832 1 95.56 97 LYS A C 1
ATOM 741 O O . LYS A 1 97 ? -13.578 -7.438 3.824 1 95.56 97 LYS A O 1
ATOM 746 N N . GLY A 1 98 ? -12.219 -8.836 4.879 1 94.25 98 GLY A N 1
ATOM 747 C CA . GLY A 1 98 ? -11.648 -9.328 3.631 1 94.25 98 GLY A CA 1
ATOM 748 C C . GLY A 1 98 ? -10.422 -8.555 3.193 1 94.25 98 GLY A C 1
ATOM 749 O O . GLY A 1 98 ? -9.883 -8.789 2.111 1 94.25 98 GLY A O 1
ATOM 750 N N . GLY A 1 99 ? -10.055 -7.613 4.023 1 96.38 99 GLY A N 1
ATOM 751 C CA . GLY A 1 99 ? -8.805 -6.93 3.748 1 96.38 99 GLY A CA 1
ATOM 752 C C . GLY A 1 99 ? -7.578 -7.738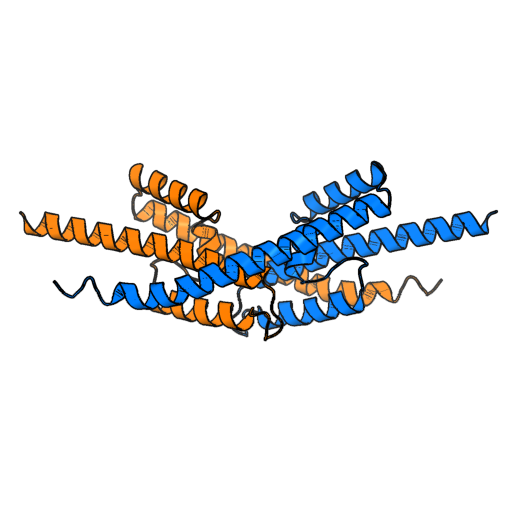 4.141 1 96.38 99 GLY A C 1
ATOM 753 O O . GLY A 1 99 ? -7.668 -8.953 4.34 1 96.38 99 GLY A O 1
ATOM 754 N N . THR A 1 100 ? -6.398 -7.004 4.023 1 96 100 THR A N 1
ATOM 755 C CA . THR A 1 100 ? -5.152 -7.68 4.363 1 96 100 THR A CA 1
ATOM 756 C C . THR A 1 100 ? -4.379 -6.891 5.414 1 96 100 THR A C 1
ATOM 758 O O . THR A 1 100 ? -4.508 -5.668 5.5 1 96 100 THR A O 1
ATOM 761 N N . PHE A 1 101 ? -3.594 -7.703 6.145 1 92.25 101 PHE A N 1
ATOM 762 C CA . PHE A 1 101 ? -2.75 -7.031 7.125 1 92.25 101 PHE A CA 1
ATOM 763 C C . PHE A 1 101 ? -1.781 -6.074 6.438 1 92.25 101 PHE A C 1
ATOM 765 O O . PHE A 1 101 ? -1.461 -5.012 6.977 1 92.25 101 PHE A O 1
ATOM 772 N N . TYR A 1 102 ? -1.361 -6.387 5.293 1 93.81 102 TYR A N 1
ATOM 773 C CA . TYR A 1 102 ? -0.432 -5.539 4.555 1 93.81 102 TYR A CA 1
ATOM 774 C C . TYR A 1 102 ? -1.042 -4.168 4.285 1 93.81 102 TYR A C 1
ATOM 776 O O . TYR A 1 102 ? -0.473 -3.143 4.664 1 93.81 102 TYR A O 1
ATOM 784 N N . LEU A 1 103 ? -2.188 -4.156 3.67 1 96.88 103 LEU A N 1
ATOM 785 C CA . LEU A 1 103 ? -2.834 -2.898 3.312 1 96.88 103 LEU A CA 1
ATOM 786 C C . LEU A 1 103 ? -3.252 -2.127 4.559 1 96.88 103 LEU A C 1
ATOM 788 O O . LEU A 1 103 ? -3.104 -0.904 4.617 1 96.88 103 LEU A O 1
ATOM 792 N N . GLN A 1 104 ? -3.789 -2.848 5.535 1 95.5 104 GLN A N 1
ATOM 793 C CA . GLN A 1 104 ? -4.207 -2.186 6.766 1 95.5 104 GLN A CA 1
ATOM 794 C C . GLN A 1 104 ? -3.021 -1.536 7.473 1 95.5 104 GLN A C 1
ATOM 796 O O . GLN A 1 104 ? -3.133 -0.421 7.988 1 95.5 104 GLN A O 1
ATOM 801 N N . SER A 1 105 ? -1.896 -2.23 7.531 1 94.19 105 SER A N 1
ATOM 802 C CA . SER A 1 105 ? -0.68 -1.691 8.133 1 94.19 105 SER A CA 1
ATOM 803 C C . SER A 1 105 ? -0.197 -0.452 7.383 1 94.19 105 SER A C 1
ATOM 805 O O . SER A 1 105 ? 0.28 0.503 8 1 94.19 105 SER A O 1
ATOM 807 N N . LYS A 1 106 ? -0.289 -0.542 6.152 1 94.62 106 LYS A N 1
ATOM 808 C CA . LYS A 1 106 ? 0.107 0.605 5.34 1 94.62 106 LYS A CA 1
ATOM 809 C C . LYS A 1 106 ? -0.722 1.839 5.691 1 94.62 106 LYS A C 1
ATOM 811 O O . LYS A 1 106 ? -0.183 2.941 5.812 1 94.62 106 LYS A O 1
ATOM 816 N N . VAL A 1 107 ? -1.938 1.663 5.824 1 97.56 107 VAL A N 1
ATOM 817 C CA . VAL A 1 107 ? -2.852 2.734 6.207 1 97.56 107 VAL A CA 1
ATOM 818 C C . VAL A 1 107 ? -2.473 3.268 7.586 1 97.56 107 VAL A C 1
ATOM 820 O O . VAL A 1 107 ? -2.412 4.484 7.793 1 97.56 107 VAL A O 1
ATOM 823 N N . PHE A 1 108 ? -2.188 2.398 8.422 1 95.75 108 PHE A N 1
ATOM 824 C CA . PHE A 1 108 ? -1.824 2.775 9.789 1 95.75 108 PHE A CA 1
ATOM 825 C C . PHE A 1 108 ? -0.529 3.578 9.797 1 95.75 108 PHE A C 1
ATOM 827 O O . PHE A 1 108 ? -0.438 4.609 10.469 1 95.75 108 PHE A O 1
ATOM 834 N N . ARG A 1 109 ? 0.38 3.113 9.094 1 93.75 109 ARG A N 1
ATOM 835 C CA . ARG A 1 109 ? 1.672 3.789 9.039 1 93.75 109 ARG A CA 1
ATOM 836 C C . ARG A 1 109 ? 1.536 5.18 8.43 1 93.75 109 ARG A C 1
ATOM 838 O O . ARG A 1 109 ? 2.199 6.125 8.875 1 93.75 109 ARG A O 1
ATOM 845 N N . ALA A 1 110 ? 0.76 5.25 7.469 1 96.75 110 ALA A N 1
ATOM 846 C CA . ALA A 1 110 ? 0.51 6.551 6.848 1 96.75 110 ALA A CA 1
ATOM 847 C C . ALA A 1 110 ? -0.087 7.531 7.852 1 96.75 110 ALA A C 1
ATOM 849 O O . ALA A 1 110 ? 0.331 8.688 7.922 1 96.75 110 ALA A O 1
ATOM 850 N N . LYS A 1 111 ? -0.978 7.051 8.602 1 97.44 111 LYS A N 1
ATOM 851 C CA . LYS A 1 111 ? -1.594 7.883 9.633 1 97.44 111 LYS A CA 1
ATOM 852 C C . LYS A 1 111 ? -0.563 8.336 10.664 1 97.44 111 LYS A C 1
ATOM 854 O O . LYS A 1 111 ? -0.555 9.5 11.07 1 97.44 111 LYS A O 1
ATOM 859 N N . GLU A 1 112 ? 0.244 7.441 11.062 1 95.38 112 GLU A N 1
ATOM 860 C CA . GLU A 1 112 ? 1.291 7.777 12.023 1 95.38 112 GLU A CA 1
ATOM 861 C C . GLU A 1 112 ? 2.199 8.883 11.492 1 95.38 112 GLU A C 1
ATOM 863 O O . GLU A 1 112 ? 2.547 9.812 12.219 1 95.38 112 GLU A O 1
ATOM 868 N N . ARG A 1 113 ? 2.521 8.758 10.344 1 95.62 113 ARG A N 1
ATOM 869 C CA . ARG A 1 113 ? 3.422 9.727 9.734 1 95.62 113 ARG A CA 1
ATOM 870 C C . ARG A 1 113 ? 2.777 11.109 9.672 1 95.62 113 ARG A C 1
ATOM 872 O O . ARG A 1 113 ? 3.438 12.125 9.906 1 95.62 113 ARG A O 1
ATOM 879 N N . ILE A 1 114 ? 1.545 11.109 9.266 1 96.44 114 ILE A N 1
ATOM 880 C CA . ILE A 1 114 ? 0.827 12.375 9.156 1 96.44 114 ILE A CA 1
ATOM 881 C C . ILE A 1 114 ? 0.628 12.984 10.539 1 96.44 114 ILE A C 1
ATOM 883 O O . ILE A 1 114 ? 0.758 14.195 10.719 1 96.44 114 ILE A O 1
ATOM 887 N N . ASP A 1 115 ? 0.389 12.133 11.477 1 96.31 115 ASP A N 1
ATOM 888 C CA . ASP A 1 115 ? 0.226 12.602 12.852 1 96.31 115 ASP A CA 1
ATOM 889 C C . ASP A 1 115 ? 1.509 13.25 13.367 1 96.31 115 ASP A C 1
ATOM 891 O O . ASP A 1 115 ? 1.459 14.242 14.094 1 96.31 115 ASP A O 1
ATOM 895 N N . GLU A 1 116 ? 2.586 12.656 13.023 1 94.38 116 GLU A N 1
ATOM 896 C CA . GLU A 1 116 ? 3.865 13.242 13.406 1 94.38 116 GLU A CA 1
ATOM 897 C C . GLU A 1 116 ? 4.027 14.641 12.82 1 94.38 116 GLU A C 1
ATOM 899 O O . GLU A 1 116 ? 4.523 15.555 13.492 1 94.38 116 GLU A O 1
ATOM 904 N N . GLU A 1 117 ? 3.623 14.789 11.648 1 93.5 117 GLU A N 1
ATOM 905 C CA . GLU A 1 117 ? 3.703 16.094 11 1 93.5 117 GLU A CA 1
ATOM 906 C C . GLU A 1 117 ? 2.775 17.109 11.672 1 93.5 117 GLU A C 1
ATOM 908 O O . GLU A 1 117 ? 3.162 18.25 11.898 1 93.5 117 GLU A O 1
ATOM 913 N N . LEU A 1 118 ? 1.637 16.672 11.961 1 94.44 118 LEU A N 1
ATOM 914 C CA . LEU A 1 118 ? 0.658 17.516 12.633 1 94.44 118 LEU A CA 1
ATOM 915 C C . LEU A 1 118 ? 1.176 17.984 13.992 1 94.44 118 LEU A C 1
ATOM 917 O O . LEU A 1 118 ? 1.021 19.141 14.359 1 94.44 118 LEU A O 1
ATOM 921 N N . SER A 1 119 ? 1.747 17.047 14.609 1 92.44 119 SER A N 1
ATOM 922 C CA . SER A 1 119 ? 2.309 17.359 15.914 1 92.44 119 SER A CA 1
ATOM 923 C C . SER A 1 119 ? 3.42 18.391 15.805 1 92.44 119 SER A C 1
ATOM 925 O O . SER A 1 119 ? 3.518 19.297 16.641 1 92.44 119 SER A O 1
ATOM 927 N N . ARG A 1 120 ? 4.223 18.25 14.906 1 89.56 120 ARG A N 1
ATOM 928 C CA . ARG A 1 120 ? 5.309 19.203 14.664 1 89.56 120 ARG A CA 1
ATOM 929 C C . ARG A 1 120 ? 4.762 20.594 14.352 1 89.56 120 ARG A C 1
ATOM 931 O O . ARG A 1 120 ? 5.281 21.594 14.844 1 89.56 120 ARG A O 1
ATOM 938 N N . MET A 1 121 ? 3.803 20.641 13.57 1 87.88 121 MET A N 1
ATOM 939 C CA . MET A 1 121 ? 3.199 21.922 13.195 1 87.88 121 MET A CA 1
ATOM 940 C C . MET A 1 121 ? 2.584 22.609 14.398 1 87.88 121 MET A C 1
ATOM 942 O O . MET A 1 121 ? 2.654 23.844 14.523 1 87.88 121 MET A O 1
ATOM 946 N N . GLU A 1 122 ? 1.982 21.875 15.164 1 89.75 122 GLU A N 1
ATOM 947 C CA . GLU A 1 122 ? 1.375 22.438 16.375 1 89.75 122 GLU A CA 1
ATOM 948 C C . GLU A 1 122 ? 2.436 23 17.312 1 89.75 122 GLU A C 1
ATOM 950 O O . GLU A 1 122 ? 2.227 24.031 17.938 1 89.75 122 GLU A O 1
ATOM 955 N N . GLN A 1 123 ? 3.504 22.266 17.453 1 87.94 123 GLN A N 1
ATOM 956 C CA . GLN A 1 123 ? 4.594 22.719 18.297 1 87.94 123 GLN A CA 1
ATOM 957 C C . GLN A 1 123 ? 5.195 24.016 17.781 1 87.94 123 GLN A C 1
ATOM 959 O O . GLN A 1 123 ? 5.516 24.922 18.547 1 87.94 123 GLN A O 1
ATOM 964 N N . LYS A 1 124 ? 5.293 24.172 16.562 1 85.44 124 LYS A N 1
ATOM 965 C CA . LYS A 1 124 ? 5.824 25.375 15.953 1 85.44 124 LYS A CA 1
ATOM 966 C C . LYS A 1 124 ? 4.891 26.562 16.172 1 85.44 124 LYS A C 1
ATOM 968 O O . LYS A 1 124 ? 5.344 27.688 16.406 1 85.44 124 LYS A O 1
ATOM 973 N N . GLU A 1 125 ? 3.678 26.344 16.016 1 85.88 125 GLU A N 1
ATOM 974 C CA . GLU A 1 125 ? 2.691 27.391 16.219 1 85.88 125 GLU A CA 1
ATOM 975 C C . GLU A 1 125 ? 2.693 27.875 17.672 1 85.88 125 GLU A C 1
ATOM 977 O O . GLU A 1 125 ? 2.527 29.062 17.938 1 85.88 125 GLU A O 1
ATOM 982 N N . GLU A 1 126 ? 2.883 26.922 18.5 1 85.62 126 GLU A N 1
ATOM 983 C CA . GLU A 1 126 ? 2.934 27.281 19.922 1 85.62 126 GLU A CA 1
ATOM 984 C C . GLU A 1 126 ? 4.16 28.125 20.234 1 85.62 126 GLU A C 1
ATOM 986 O O . GLU A 1 126 ? 4.07 29.109 20.969 1 85.62 126 GLU A O 1
ATOM 991 N N . VAL A 1 127 ? 5.258 27.781 19.688 1 84.19 127 VAL A N 1
ATOM 992 C CA . VAL A 1 127 ? 6.496 28.5 19.922 1 84.19 127 VAL A CA 1
ATOM 993 C C . VAL A 1 127 ? 6.387 29.906 19.328 1 84.19 127 VAL A C 1
ATOM 995 O O . VAL A 1 127 ? 6.844 30.891 19.938 1 84.19 127 VAL A O 1
ATOM 998 N N . LYS A 1 128 ? 5.816 30.016 18.266 1 84.75 128 LYS A N 1
ATOM 999 C CA . LYS A 1 128 ? 5.645 31.312 17.609 1 84.75 128 LYS A CA 1
ATOM 1000 C C . LYS A 1 128 ? 4.715 32.219 18.422 1 84.75 128 LYS A C 1
ATOM 1002 O O . LYS A 1 128 ? 4.953 33.406 18.531 1 84.75 128 LYS A O 1
ATOM 1007 N N . LYS A 1 129 ? 3.705 31.641 18.969 1 87 129 LYS A N 1
ATOM 1008 C CA . LYS A 1 129 ? 2.766 32.406 19.797 1 87 129 LYS A CA 1
ATOM 1009 C C . LYS A 1 129 ? 3.436 32.906 21.062 1 87 129 LYS A C 1
ATOM 1011 O O . LYS A 1 129 ? 3.186 34.031 21.5 1 87 129 LYS A O 1
ATOM 1016 N N . GLU A 1 130 ? 4.188 32.062 21.594 1 86.81 130 GLU A N 1
ATOM 1017 C CA . GLU A 1 130 ? 4.891 32.438 22.812 1 86.81 130 GLU A CA 1
ATOM 1018 C C . GLU A 1 130 ? 5.922 33.531 22.547 1 86.81 130 GLU A C 1
ATOM 1020 O O . GLU A 1 130 ? 6.082 34.438 23.359 1 86.81 130 GLU A O 1
ATOM 1025 N N . GLU A 1 131 ? 6.559 33.469 21.484 1 85 131 GLU A N 1
ATOM 1026 C CA . GLU A 1 131 ? 7.551 34.469 21.125 1 85 131 GLU A CA 1
ATOM 1027 C C . GLU A 1 131 ? 6.891 35.812 20.812 1 85 131 GLU A C 1
ATOM 1029 O O . GLU A 1 131 ? 7.438 36.875 21.141 1 85 131 GLU A O 1
ATOM 1034 N N . ASN A 1 132 ? 5.832 35.75 20.234 1 86 132 ASN A N 1
ATOM 1035 C CA . ASN A 1 132 ? 5.113 36.969 19.891 1 86 132 ASN A CA 1
ATOM 1036 C C . ASN A 1 132 ? 4.488 37.594 21.125 1 86 132 ASN A C 1
ATOM 1038 O O . ASN A 1 132 ? 4.277 38.812 21.156 1 86 132 ASN A O 1
ATOM 1042 N N . SER A 1 133 ? 4.176 36.844 22.062 1 81.5 133 SER A N 1
ATOM 1043 C CA . SER A 1 133 ? 3.605 37.375 23.297 1 81.5 133 SER A CA 1
ATOM 1044 C C . SER A 1 133 ? 4.684 38 24.172 1 81.5 133 SER A C 1
ATOM 1046 O O . SER A 1 133 ? 4.375 38.75 25.109 1 81.5 133 SER A O 1
ATOM 1048 N N . LYS A 1 134 ? 5.887 37.688 24.047 1 81.88 134 LYS A N 1
ATOM 1049 C CA . LYS A 1 134 ? 6.984 38.25 24.844 1 81.88 134 LYS A CA 1
ATOM 1050 C C . LYS A 1 134 ? 7.465 39.562 24.266 1 81.88 134 LYS A C 1
ATOM 1052 O O . LYS A 1 134 ? 8.172 40.344 24.953 1 81.88 134 LYS A O 1
ATOM 1057 N N . HIS A 1 135 ? 7.102 39.938 23.141 1 64.5 135 HIS A N 1
ATOM 1058 C CA . HIS A 1 135 ? 7.43 41.281 22.641 1 64.5 135 HIS A CA 1
ATOM 1059 C C . HIS A 1 135 ? 6.219 42.188 22.703 1 64.5 135 HIS A C 1
ATOM 1061 O O . HIS A 1 135 ? 5.098 41.781 22.406 1 64.5 135 HIS A O 1
ATOM 1067 N N . MET B 1 1 ? -3.311 25.188 31.969 1 24.89 1 MET B N 1
ATOM 1068 C CA . MET B 1 1 ? -2.842 23.828 32.219 1 24.89 1 MET B CA 1
ATOM 1069 C C . MET B 1 1 ? -3.4 22.859 31.188 1 24.89 1 MET B C 1
ATOM 1071 O O . MET B 1 1 ? -2.773 21.844 30.891 1 24.89 1 MET B O 1
ATOM 1075 N N . PRO B 1 2 ? -4.848 22.891 31.031 1 34.34 2 PRO B N 1
ATOM 1076 C CA . PRO B 1 2 ? -5.629 21.734 30.578 1 34.34 2 PRO B CA 1
ATOM 1077 C C . PRO B 1 2 ? -5.426 21.406 29.109 1 34.34 2 PRO B C 1
ATOM 1079 O O . PRO B 1 2 ? -6.012 20.453 28.594 1 34.34 2 PRO B O 1
ATOM 1082 N N . TRP B 1 3 ? -5.137 22.438 28.375 1 32.16 3 TRP B N 1
ATOM 1083 C CA . TRP B 1 3 ? -5.375 22.25 26.953 1 32.16 3 TRP B CA 1
ATOM 1084 C C . TRP B 1 3 ? -4.5 21.141 26.391 1 32.16 3 TRP B C 1
ATOM 1086 O O . TRP B 1 3 ? -4.645 20.75 25.219 1 32.16 3 TRP B O 1
ATOM 1096 N N . ARG B 1 4 ? -3.373 20.75 26.969 1 39.78 4 ARG B N 1
ATOM 1097 C CA . ARG B 1 4 ? -2.459 19.656 26.609 1 39.78 4 ARG B CA 1
ATOM 1098 C C . ARG B 1 4 ? -3.197 18.328 26.531 1 39.78 4 ARG B C 1
ATOM 1100 O O . ARG B 1 4 ? -2.637 17.344 26.062 1 39.78 4 ARG B O 1
ATOM 1107 N N . ALA B 1 5 ? -4.23 18.031 27.297 1 39.69 5 ALA B N 1
ATOM 1108 C CA . ALA B 1 5 ? -4.828 16.734 27.609 1 39.69 5 ALA B CA 1
ATOM 1109 C C . ALA B 1 5 ? -5.637 16.203 26.422 1 39.69 5 ALA B C 1
ATOM 1111 O O . ALA B 1 5 ? -5.785 14.992 26.25 1 39.69 5 ALA B O 1
ATOM 1112 N N . ALA B 1 6 ? -6.473 16.984 25.781 1 36.72 6 ALA B N 1
ATOM 1113 C CA . ALA B 1 6 ? -7.492 16.453 24.875 1 36.72 6 ALA B CA 1
ATOM 1114 C C . ALA B 1 6 ? -6.855 15.844 23.641 1 36.72 6 ALA B C 1
ATOM 1116 O O . ALA B 1 6 ? -7.461 15.008 22.969 1 36.72 6 ALA B O 1
ATOM 1117 N N . LEU B 1 7 ? -5.828 16.406 23.094 1 40.81 7 LEU B N 1
ATOM 1118 C CA . LEU B 1 7 ? -5.301 15.914 21.828 1 40.81 7 LEU B CA 1
ATOM 1119 C C . LEU B 1 7 ? -4.707 14.523 22 1 40.81 7 LEU B C 1
ATOM 1121 O O . LEU B 1 7 ? -4.367 13.867 21.016 1 40.81 7 LEU B O 1
ATOM 1125 N N . LYS B 1 8 ? -4.316 14.094 23.234 1 39.25 8 LYS B N 1
ATOM 1126 C CA . LYS B 1 8 ? -3.652 12.836 23.547 1 39.25 8 LYS B CA 1
ATOM 1127 C C . LYS B 1 8 ? -4.582 11.648 23.297 1 39.25 8 LYS B C 1
ATOM 1129 O O . LYS B 1 8 ? -4.137 10.5 23.266 1 39.25 8 LYS B O 1
ATOM 1134 N N . VAL B 1 9 ? -5.855 11.766 23.609 1 39.28 9 VAL B N 1
ATOM 1135 C CA . VAL B 1 9 ? -6.723 10.594 23.703 1 39.28 9 VAL B CA 1
ATOM 1136 C C . VAL B 1 9 ? -6.812 9.898 22.344 1 39.28 9 VAL B C 1
ATOM 1138 O O . VAL B 1 9 ? -6.848 8.672 22.266 1 39.28 9 VAL B O 1
ATOM 1141 N N . ALA B 1 10 ? -7.141 10.625 21.359 1 43.09 10 ALA B N 1
ATOM 1142 C CA . ALA B 1 10 ? -7.391 9.867 20.141 1 43.09 10 ALA B CA 1
ATOM 1143 C C . ALA B 1 10 ? -6.141 9.117 19.688 1 43.09 10 ALA B C 1
ATOM 1145 O O . ALA B 1 10 ? -6.23 8.133 18.953 1 43.09 10 ALA B O 1
ATOM 1146 N N . LEU B 1 11 ? -4.949 9.609 19.984 1 47.75 11 LEU B N 1
ATOM 1147 C CA . LEU B 1 11 ? -3.689 8.961 19.656 1 47.75 11 LEU B CA 1
ATOM 1148 C C . LEU B 1 11 ? -3.561 7.625 20.391 1 47.75 11 LEU B C 1
ATOM 1150 O O . LEU B 1 11 ? -2.996 6.672 19.844 1 47.75 11 LEU B O 1
ATOM 1154 N N . ALA B 1 12 ? -4.031 7.562 21.625 1 44.44 12 ALA B N 1
ATOM 1155 C CA . ALA B 1 12 ? -3.83 6.43 22.516 1 44.44 12 ALA B CA 1
ATOM 1156 C C . ALA B 1 12 ? -4.578 5.195 22.016 1 44.44 12 ALA B C 1
ATOM 1158 O O . ALA B 1 12 ? -4.121 4.066 22.203 1 44.44 12 ALA B O 1
ATOM 1159 N N . ALA B 1 13 ? -5.773 5.332 21.812 1 51.41 13 ALA B N 1
ATOM 1160 C CA . ALA B 1 13 ? -6.504 4.137 21.406 1 51.41 13 ALA B CA 1
ATOM 1161 C C . ALA B 1 13 ? -5.801 3.441 20.234 1 51.41 13 ALA B C 1
ATOM 1163 O O . ALA B 1 13 ? -5.836 2.213 20.125 1 51.41 13 ALA B O 1
ATOM 1164 N N . GLY B 1 14 ? -4.98 4.152 19.484 1 55.31 14 GLY B N 1
ATOM 11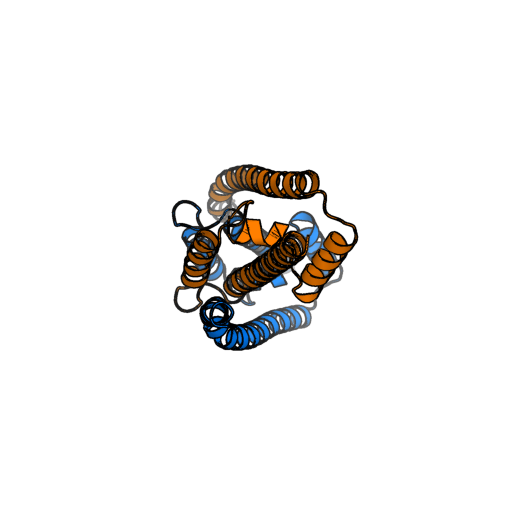65 C CA . GLY B 1 14 ? -4.277 3.66 18.312 1 55.31 14 GLY B CA 1
ATOM 1166 C C . GLY B 1 14 ? -3.023 2.879 18.656 1 55.31 14 GLY B C 1
ATOM 1167 O O . GLY B 1 14 ? -2.596 2.014 17.875 1 55.31 14 GLY B O 1
ATOM 1168 N N . GLU B 1 15 ? -2.613 3.293 19.953 1 59.44 15 GLU B N 1
ATOM 1169 C CA . GLU B 1 15 ? -1.337 2.648 20.25 1 59.44 15 GLU B CA 1
ATOM 1170 C C . GLU B 1 15 ? -1.507 1.14 20.406 1 59.44 15 GLU B C 1
ATOM 1172 O O . GLU B 1 15 ? -0.668 0.362 19.953 1 59.44 15 GLU B O 1
ATOM 1177 N N . ALA B 1 16 ? -2.617 0.788 21.188 1 62.81 16 ALA B N 1
ATOM 1178 C CA . ALA B 1 16 ? -2.783 -0.653 21.375 1 62.81 16 ALA B CA 1
ATOM 1179 C C . ALA B 1 16 ? -3.041 -1.344 20.031 1 62.81 16 ALA B C 1
ATOM 1181 O O . ALA B 1 16 ? -2.514 -2.43 19.781 1 62.81 16 ALA B O 1
ATOM 1182 N N . VAL B 1 17 ? -3.871 -0.786 19.297 1 65.44 17 VAL B N 1
ATOM 1183 C CA . VAL B 1 17 ? -4.164 -1.355 17.984 1 65.44 17 VAL B CA 1
ATOM 1184 C C . VAL B 1 17 ? -2.908 -1.333 17.109 1 65.44 17 VAL B C 1
ATOM 1186 O O . VAL B 1 17 ? -2.625 -2.293 16.391 1 65.44 17 VAL B O 1
ATOM 1189 N N . ALA B 1 18 ? -2.145 -0.331 17.406 1 69.62 18 ALA B N 1
ATOM 1190 C CA . ALA B 1 18 ? -0.914 -0.213 16.625 1 69.62 18 ALA B CA 1
ATOM 1191 C C . ALA B 1 18 ? 0.041 -1.364 16.938 1 69.62 18 ALA B C 1
ATOM 1193 O O . ALA B 1 18 ? 0.634 -1.945 16.031 1 69.62 18 ALA B O 1
ATOM 1194 N N . LYS B 1 19 ? 0.085 -1.539 18.297 1 70.38 19 LYS B N 1
ATOM 1195 C CA . LYS B 1 19 ? 0.992 -2.604 18.703 1 70.38 19 LYS B CA 1
ATOM 1196 C C . LYS B 1 19 ? 0.493 -3.967 18.234 1 70.38 19 LYS B C 1
ATOM 1198 O O . LYS B 1 19 ? 1.284 -4.809 17.797 1 70.38 19 LYS B O 1
ATOM 1203 N N . ALA B 1 20 ? -0.803 -4.137 18.344 1 72.25 20 ALA B N 1
ATOM 1204 C CA . ALA B 1 20 ? -1.354 -5.426 17.938 1 72.25 20 ALA B CA 1
ATOM 1205 C C . ALA B 1 20 ? -1.212 -5.621 16.422 1 72.25 20 ALA B C 1
ATOM 1207 O O . ALA B 1 20 ? -0.892 -6.719 15.961 1 72.25 20 ALA B O 1
ATOM 1208 N N . LEU B 1 21 ? -1.366 -4.598 15.773 1 76 21 LEU B N 1
ATOM 1209 C CA . LEU B 1 21 ? -1.263 -4.668 14.32 1 76 21 LEU B CA 1
ATOM 1210 C C . LEU B 1 21 ? 0.177 -4.93 13.891 1 76 21 LEU B C 1
ATOM 1212 O O . LEU B 1 21 ? 0.422 -5.715 12.977 1 76 21 LEU B O 1
ATOM 1216 N N . THR B 1 22 ? 1.068 -4.371 14.609 1 77.5 22 THR B N 1
ATOM 1217 C CA . THR B 1 22 ? 2.469 -4.539 14.234 1 77.5 22 THR B CA 1
ATOM 1218 C C . THR B 1 22 ? 2.904 -5.992 14.398 1 77.5 22 THR B C 1
ATOM 1220 O O . THR B 1 22 ? 3.613 -6.535 13.555 1 77.5 22 THR B O 1
ATOM 1223 N N . ARG B 1 23 ? 2.436 -6.59 15.484 1 77.94 23 ARG B N 1
ATOM 1224 C CA . ARG B 1 23 ? 2.809 -7.977 15.727 1 77.94 23 ARG B CA 1
ATOM 1225 C C . ARG B 1 23 ? 2.176 -8.906 14.695 1 77.94 23 ARG B C 1
ATOM 1227 O O . ARG B 1 23 ? 2.84 -9.797 14.164 1 77.94 23 ARG B O 1
ATOM 1234 N N . ALA B 1 24 ? 0.913 -8.656 14.445 1 76.06 24 ALA B N 1
ATOM 1235 C CA . ALA B 1 24 ? 0.198 -9.508 13.508 1 76.06 24 ALA B CA 1
ATOM 1236 C C . ALA B 1 24 ? 0.766 -9.375 12.094 1 76.06 24 ALA B C 1
ATOM 1238 O O . ALA B 1 24 ? 0.938 -10.367 11.391 1 76.06 24 ALA B O 1
ATOM 1239 N N . VAL B 1 25 ? 1.088 -8.234 11.766 1 79.81 25 VAL B N 1
ATOM 1240 C CA . VAL B 1 25 ? 1.65 -7.945 10.453 1 79.81 25 VAL B CA 1
ATOM 1241 C C . VAL B 1 25 ? 3.008 -8.633 10.305 1 79.81 25 VAL B C 1
ATOM 1243 O O . VAL B 1 25 ? 3.289 -9.258 9.281 1 79.81 25 VAL B O 1
ATOM 1246 N N . ARG B 1 26 ? 3.771 -8.508 11.422 1 80.75 26 ARG B N 1
ATOM 1247 C CA . ARG B 1 26 ? 5.098 -9.109 11.398 1 80.75 26 ARG B CA 1
ATOM 1248 C C . ARG B 1 26 ? 5.012 -10.617 11.211 1 80.75 26 ARG B C 1
ATOM 1250 O O . ARG B 1 26 ? 5.781 -11.203 10.445 1 80.75 26 ARG B O 1
ATOM 1257 N N . ASP B 1 27 ? 4.105 -11.148 11.82 1 79.62 27 ASP B N 1
ATOM 1258 C CA . ASP B 1 27 ? 3.93 -12.594 11.727 1 79.62 27 ASP B CA 1
ATOM 1259 C C . ASP B 1 27 ? 3.49 -12.992 10.32 1 79.62 27 ASP B C 1
ATOM 1261 O O . ASP B 1 27 ? 3.994 -13.977 9.766 1 79.62 27 ASP B O 1
ATOM 1265 N N . GLU B 1 28 ? 2.586 -12.273 9.797 1 78.44 28 GLU B N 1
ATOM 1266 C CA . GLU B 1 28 ? 2.082 -12.609 8.469 1 78.44 28 GLU B CA 1
ATOM 1267 C C . GLU B 1 28 ? 3.158 -12.414 7.406 1 78.44 28 GLU B C 1
ATOM 1269 O O . GLU B 1 28 ? 3.299 -13.234 6.496 1 78.44 28 GLU B O 1
ATOM 1274 N N . ILE B 1 29 ? 3.922 -11.359 7.621 1 75.81 29 ILE B N 1
ATOM 1275 C CA . ILE B 1 29 ? 5.012 -11.086 6.688 1 75.81 29 ILE B CA 1
ATOM 1276 C C . ILE B 1 29 ? 6.039 -12.211 6.754 1 75.81 29 ILE B C 1
ATOM 1278 O O . ILE B 1 29 ? 6.488 -12.711 5.719 1 75.81 29 ILE B O 1
ATOM 1282 N N . ARG B 1 30 ? 6.254 -12.625 7.918 1 78.56 30 ARG B N 1
ATOM 1283 C CA . ARG B 1 30 ? 7.223 -13.703 8.102 1 78.56 30 ARG B CA 1
ATOM 1284 C C . ARG B 1 30 ? 6.73 -15 7.457 1 78.56 30 ARG B C 1
ATOM 1286 O O . ARG B 1 30 ? 7.508 -15.727 6.836 1 78.56 30 ARG B O 1
ATOM 1293 N N . GLN B 1 31 ? 5.5 -15.172 7.539 1 77 31 GLN B N 1
ATOM 1294 C CA . GLN B 1 31 ? 4.941 -16.406 6.984 1 77 31 GLN B CA 1
ATOM 1295 C C . GLN B 1 31 ? 5.008 -16.391 5.461 1 77 31 GLN B C 1
ATOM 1297 O O . GLN B 1 31 ? 5.344 -17.406 4.844 1 77 31 GLN B O 1
ATOM 1302 N N . THR B 1 32 ? 4.715 -15.266 4.957 1 76.31 32 THR B N 1
ATOM 1303 C CA . THR B 1 32 ? 4.75 -15.164 3.504 1 76.31 32 THR B CA 1
ATOM 1304 C C . THR B 1 32 ? 6.184 -15.258 2.99 1 76.31 32 THR B C 1
ATOM 1306 O O . THR B 1 32 ? 6.445 -15.914 1.979 1 76.31 32 THR B O 1
ATOM 1309 N N . GLN B 1 33 ? 7.07 -14.633 3.744 1 75.81 33 GLN B N 1
ATOM 1310 C CA . GLN B 1 33 ? 8.484 -14.672 3.385 1 75.81 33 GLN B CA 1
ATOM 1311 C C . GLN B 1 33 ? 9.039 -16.094 3.49 1 75.81 33 GLN B C 1
ATOM 1313 O O . GLN B 1 33 ? 9.766 -16.547 2.602 1 75.81 33 GLN B O 1
ATOM 1318 N N . GLN B 1 34 ? 8.641 -16.734 4.539 1 76.44 34 GLN B N 1
ATOM 1319 C CA . GLN B 1 34 ? 9.109 -18.094 4.75 1 76.44 34 GLN B CA 1
ATOM 1320 C C . GLN B 1 34 ? 8.531 -19.047 3.699 1 76.44 34 GLN B C 1
ATOM 1322 O O . GLN B 1 34 ? 9.234 -19.922 3.193 1 76.44 34 GLN B O 1
ATOM 1327 N N . ALA B 1 35 ? 7.32 -18.781 3.453 1 74.56 35 ALA B N 1
ATOM 1328 C CA . ALA B 1 35 ? 6.684 -19.625 2.451 1 74.56 35 ALA B CA 1
ATOM 1329 C C . ALA B 1 35 ? 7.324 -19.438 1.079 1 74.56 35 ALA B C 1
ATOM 1331 O O . ALA B 1 35 ? 7.57 -20.406 0.36 1 74.56 35 ALA B O 1
ATOM 1332 N N . ALA B 1 36 ? 7.629 -18.234 0.85 1 72.81 36 ALA B N 1
ATOM 1333 C CA . ALA B 1 36 ? 8.281 -17.938 -0.424 1 72.81 36 ALA B CA 1
ATOM 1334 C C . ALA B 1 36 ? 9.68 -18.531 -0.479 1 72.81 36 ALA B C 1
ATOM 1336 O O . ALA B 1 36 ? 10.086 -19.078 -1.51 1 72.81 36 ALA B O 1
ATOM 1337 N N . ALA B 1 37 ? 10.328 -18.422 0.608 1 72 37 ALA B N 1
ATOM 1338 C CA . ALA B 1 37 ? 11.68 -18.969 0.691 1 72 37 ALA B CA 1
ATOM 1339 C C . ALA B 1 37 ? 11.648 -20.5 0.584 1 72 37 ALA B C 1
ATOM 1341 O O . ALA B 1 37 ? 12.492 -21.094 -0.087 1 72 37 ALA B O 1
ATOM 1342 N N . ARG B 1 38 ? 10.75 -21.078 1.198 1 70.88 38 ARG B N 1
ATOM 1343 C CA . ARG B 1 38 ? 10.602 -22.531 1.155 1 70.88 38 ARG B CA 1
ATOM 1344 C C . ARG B 1 38 ? 10.242 -23 -0.251 1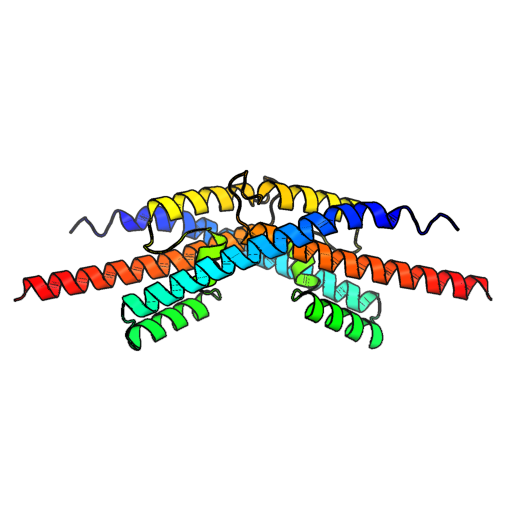 70.88 38 ARG B C 1
ATOM 1346 O O . ARG B 1 38 ? 10.734 -24.031 -0.707 1 70.88 38 ARG B O 1
ATOM 1353 N N . HIS B 1 39 ? 9.43 -22.234 -0.815 1 68.94 39 HIS B N 1
ATOM 1354 C CA . HIS B 1 39 ? 9.039 -22.594 -2.178 1 68.94 39 HIS B CA 1
ATOM 1355 C C . HIS B 1 39 ? 10.219 -22.469 -3.133 1 68.94 39 HIS B C 1
ATOM 1357 O O . HIS B 1 39 ? 10.422 -23.328 -3.988 1 68.94 39 HIS B O 1
ATOM 1363 N N . ALA B 1 40 ? 10.93 -21.438 -2.9 1 68.75 40 ALA B N 1
ATOM 1364 C CA . ALA B 1 40 ? 12.133 -21.281 -3.719 1 68.75 40 ALA B CA 1
ATOM 1365 C C . ALA B 1 40 ? 13.125 -22.422 -3.48 1 68.75 40 ALA B C 1
ATOM 1367 O O . ALA B 1 40 ? 13.734 -22.922 -4.422 1 68.75 40 ALA B O 1
ATOM 1368 N N . ALA B 1 41 ? 13.25 -22.703 -2.314 1 67.19 41 ALA B N 1
ATOM 1369 C CA . ALA B 1 41 ? 14.164 -23.781 -1.949 1 67.19 41 ALA B CA 1
ATOM 1370 C C . ALA B 1 41 ? 13.641 -25.141 -2.43 1 67.19 41 ALA B C 1
ATOM 1372 O O . ALA B 1 41 ? 14.414 -25.984 -2.889 1 67.19 41 ALA B O 1
ATOM 1373 N N . ALA B 1 42 ? 12.43 -25.344 -2.322 1 65.12 42 ALA B N 1
ATOM 1374 C CA . ALA B 1 42 ? 11.812 -26.625 -2.66 1 65.12 42 ALA B CA 1
ATOM 1375 C C . ALA B 1 42 ? 11.773 -26.828 -4.172 1 65.12 42 ALA B C 1
ATOM 1377 O O . ALA B 1 42 ? 11.898 -27.969 -4.656 1 65.12 42 ALA B O 1
ATOM 1378 N N . THR B 1 43 ? 11.625 -25.766 -4.816 1 65.94 43 THR B N 1
ATOM 1379 C CA . THR B 1 43 ? 11.445 -25.875 -6.258 1 65.94 43 THR B CA 1
ATOM 1380 C C . THR B 1 43 ? 12.789 -25.781 -6.977 1 65.94 43 THR B C 1
ATOM 1382 O O . THR B 1 43 ? 12.867 -26.016 -8.188 1 65.94 43 THR B O 1
ATOM 1385 N N . GLY B 1 44 ? 13.82 -25.641 -6.129 1 67.94 44 GLY B N 1
ATOM 1386 C CA . GLY B 1 44 ? 15.133 -25.578 -6.75 1 67.94 44 GLY B CA 1
ATOM 1387 C C . GLY B 1 44 ? 15.227 -24.547 -7.859 1 67.94 44 GLY B C 1
ATOM 1388 O O . GLY B 1 44 ? 15.633 -24.859 -8.977 1 67.94 44 GLY B O 1
ATOM 1389 N N . GLN B 1 45 ? 14.938 -23.312 -7.605 1 72.88 45 GLN B N 1
ATOM 1390 C CA . GLN B 1 45 ? 14.914 -22.281 -8.641 1 72.88 45 GLN B CA 1
ATOM 1391 C C . GLN B 1 45 ? 16.281 -22.172 -9.32 1 72.88 45 GLN B C 1
ATOM 1393 O O . GLN B 1 45 ? 17.312 -22.094 -8.648 1 72.88 45 GLN B O 1
ATOM 1398 N N . THR B 1 46 ? 16.234 -22.469 -10.562 1 81.56 46 THR B N 1
ATOM 1399 C CA . THR B 1 46 ? 17.438 -22.328 -11.359 1 81.56 46 THR B CA 1
ATOM 1400 C C . THR B 1 46 ? 17.859 -20.859 -11.445 1 81.56 46 THR B C 1
ATOM 1402 O O . THR B 1 46 ? 17.078 -19.969 -11.141 1 81.56 46 THR B O 1
ATOM 1405 N N . ALA B 1 47 ? 19.078 -20.594 -11.75 1 82.56 47 ALA B N 1
ATOM 1406 C CA . ALA B 1 47 ? 19.609 -19.25 -11.938 1 82.56 47 ALA B CA 1
ATOM 1407 C C . ALA B 1 47 ? 18.766 -18.469 -12.953 1 82.56 47 ALA B C 1
ATOM 1409 O O . ALA B 1 47 ? 18.562 -17.266 -12.789 1 82.56 47 ALA B O 1
ATOM 1410 N N . SER B 1 48 ? 18.328 -19.156 -13.984 1 84.56 48 SER B N 1
ATOM 1411 C CA . SER B 1 48 ? 17.5 -18.547 -15.016 1 84.56 48 SER B CA 1
ATOM 1412 C C . SER B 1 48 ? 16.156 -18.094 -14.453 1 84.56 48 SER B C 1
ATOM 1414 O O . SER B 1 48 ? 15.664 -17.016 -14.789 1 84.56 48 SER B O 1
ATOM 1416 N N . GLU B 1 49 ? 15.68 -18.875 -13.555 1 84.38 49 GLU B N 1
ATOM 1417 C CA . GLU B 1 49 ? 14.398 -18.547 -12.945 1 84.38 49 GLU B CA 1
ATOM 1418 C C . GLU B 1 49 ? 14.523 -17.344 -12.016 1 84.38 49 GLU B C 1
ATOM 1420 O O . GLU B 1 49 ? 13.625 -16.5 -11.961 1 84.38 49 GLU B O 1
ATOM 1425 N N . THR B 1 50 ? 15.578 -17.359 -11.359 1 86.19 50 THR B N 1
ATOM 1426 C CA . THR B 1 50 ? 15.852 -16.25 -10.461 1 86.19 50 THR B CA 1
ATOM 1427 C C . THR B 1 50 ? 16 -14.945 -11.242 1 86.19 50 THR B C 1
ATOM 1429 O O . THR B 1 50 ? 15.469 -13.906 -10.836 1 86.19 50 THR B O 1
ATOM 1432 N N . LYS B 1 51 ? 16.641 -15.023 -12.305 1 89.81 51 LYS B N 1
ATOM 1433 C CA . LYS B 1 51 ? 16.844 -13.859 -13.156 1 89.81 51 LYS B CA 1
ATOM 1434 C C . LYS B 1 51 ? 15.531 -13.375 -13.758 1 89.81 51 LYS B C 1
ATOM 1436 O O . LYS B 1 51 ? 15.266 -12.172 -13.812 1 89.81 51 LYS B O 1
ATOM 1441 N N . GLU B 1 52 ? 14.727 -14.305 -14.148 1 89.31 52 GLU B N 1
ATOM 1442 C CA . GLU B 1 52 ? 13.43 -13.961 -14.734 1 89.31 52 GLU B CA 1
ATOM 1443 C C . GLU B 1 52 ? 12.516 -13.305 -13.703 1 89.31 52 GLU B C 1
ATOM 1445 O O . GLU B 1 52 ? 11.797 -12.352 -14.016 1 89.31 52 GLU B O 1
ATOM 1450 N N . SER B 1 53 ? 12.602 -13.852 -12.531 1 90.25 53 SER B N 1
ATOM 1451 C CA . SER B 1 53 ? 11.805 -13.266 -11.453 1 90.25 53 SER B CA 1
ATOM 1452 C C . SER B 1 53 ? 12.273 -11.852 -11.125 1 90.25 53 SER B C 1
ATOM 1454 O O . SER B 1 53 ? 11.453 -10.945 -10.945 1 90.25 53 SER B O 1
ATOM 1456 N N . ALA B 1 54 ? 13.508 -11.688 -11.102 1 89.88 54 ALA B N 1
ATOM 1457 C CA . ALA B 1 54 ? 14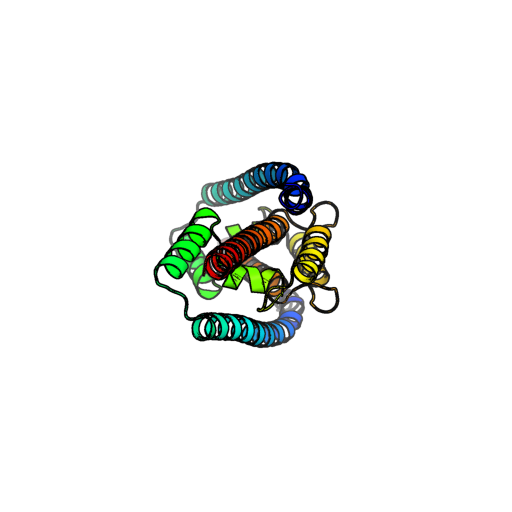.086 -10.375 -10.828 1 89.88 54 ALA B CA 1
ATOM 1458 C C . ALA B 1 54 ? 13.711 -9.367 -11.914 1 89.88 54 ALA B C 1
ATOM 1460 O O . ALA B 1 54 ? 13.445 -8.203 -11.625 1 89.88 54 ALA B O 1
ATOM 1461 N N . ASN B 1 55 ? 13.719 -9.828 -13.102 1 91.19 55 ASN B N 1
ATOM 1462 C CA . ASN B 1 55 ? 13.32 -8.977 -14.211 1 91.19 55 ASN B CA 1
ATOM 1463 C C . ASN B 1 55 ? 11.859 -8.547 -14.102 1 91.19 55 ASN B C 1
ATOM 1465 O O . ASN B 1 55 ? 11.523 -7.395 -14.375 1 91.19 55 ASN B O 1
ATOM 1469 N N . SER B 1 56 ? 11.055 -9.484 -13.711 1 91.5 56 SER B N 1
ATOM 1470 C CA . SER B 1 56 ? 9.641 -9.172 -13.523 1 91.5 56 SER B CA 1
ATOM 1471 C C . SER B 1 56 ? 9.438 -8.172 -12.398 1 91.5 56 SER B C 1
ATOM 1473 O O . SER B 1 56 ? 8.633 -7.25 -12.516 1 91.5 56 SER B O 1
ATOM 1475 N N . ASN B 1 57 ? 10.18 -8.367 -11.336 1 90.56 57 ASN B N 1
ATOM 1476 C CA . ASN B 1 57 ? 10.133 -7.426 -10.219 1 90.56 57 ASN B CA 1
ATOM 1477 C C . ASN B 1 57 ? 10.477 -6.012 -10.672 1 90.56 57 ASN B C 1
ATOM 1479 O O . ASN B 1 57 ? 9.773 -5.059 -10.344 1 90.56 57 ASN B O 1
ATOM 1483 N N . ALA B 1 58 ? 11.523 -5.988 -11.367 1 90.12 58 ALA B N 1
ATOM 1484 C CA . ALA B 1 58 ? 12.016 -4.699 -11.836 1 90.12 58 ALA B CA 1
ATOM 1485 C C . ALA B 1 58 ? 11.039 -4.055 -12.812 1 90.12 58 ALA B C 1
ATOM 1487 O O . ALA B 1 58 ? 10.766 -2.854 -12.727 1 90.12 58 ALA B O 1
ATOM 1488 N N . LYS B 1 59 ? 10.586 -4.805 -13.711 1 89.81 59 LYS B N 1
ATOM 1489 C CA . LYS B 1 59 ? 9.656 -4.316 -14.727 1 89.81 59 LYS B CA 1
ATOM 1490 C C . LYS B 1 59 ? 8.383 -3.762 -14.094 1 89.81 59 LYS B C 1
ATOM 1492 O O . LYS B 1 59 ? 7.883 -2.719 -14.516 1 89.81 59 LYS B O 1
ATOM 1497 N N . LEU B 1 60 ? 7.926 -4.402 -13.094 1 90.19 60 LEU B N 1
ATOM 1498 C CA . LEU B 1 60 ? 6.641 -4.043 -12.516 1 90.19 60 LEU B CA 1
ATOM 1499 C C . LEU B 1 60 ? 6.832 -3.176 -11.273 1 90.19 60 LEU B C 1
ATOM 1501 O O . LEU B 1 60 ? 5.887 -2.539 -10.805 1 90.19 60 LEU B O 1
ATOM 1505 N N . GLY B 1 61 ? 8.016 -3.225 -10.758 1 89.25 61 GLY B N 1
ATOM 1506 C CA . GLY B 1 61 ? 8.328 -2.375 -9.625 1 89.25 61 GLY B CA 1
ATOM 1507 C C . GLY B 1 61 ? 7.84 -2.939 -8.305 1 89.25 61 GLY B C 1
ATOM 1508 O O . GLY B 1 61 ? 7.617 -2.193 -7.348 1 89.25 61 GLY B O 1
ATOM 1509 N N . ILE B 1 62 ? 7.52 -4.176 -8.289 1 92.88 62 ILE B N 1
ATOM 1510 C CA . ILE B 1 62 ? 7.016 -4.836 -7.09 1 92.88 62 ILE B CA 1
ATOM 1511 C C . ILE B 1 62 ? 7.453 -6.297 -7.082 1 92.88 62 ILE B C 1
ATOM 1513 O O . ILE B 1 62 ? 7.5 -6.945 -8.133 1 92.88 62 ILE B O 1
ATOM 1517 N N . SER B 1 63 ? 7.754 -6.711 -5.891 1 93.56 63 SER B N 1
ATOM 1518 C CA . SER B 1 63 ? 8.234 -8.086 -5.785 1 93.56 63 SER B CA 1
ATOM 1519 C C . SER B 1 63 ? 7.07 -9.07 -5.715 1 93.56 63 SER B C 1
ATOM 1521 O O . SER B 1 63 ? 5.949 -8.695 -5.367 1 93.56 63 SER B O 1
ATOM 1523 N N . LEU B 1 64 ? 7.414 -10.336 -6.055 1 93.31 64 LEU B N 1
ATOM 1524 C CA . LEU B 1 64 ? 6.414 -11.391 -5.906 1 93.31 64 LEU B CA 1
ATOM 1525 C C . LEU B 1 64 ? 6.004 -11.547 -4.445 1 93.31 64 LEU B C 1
ATOM 1527 O O . LEU B 1 64 ? 4.816 -11.664 -4.141 1 93.31 64 LEU B O 1
ATOM 1531 N N . GLU B 1 65 ? 6.992 -11.523 -3.588 1 91.88 65 GLU B N 1
ATOM 1532 C CA . GLU B 1 65 ? 6.73 -11.672 -2.158 1 91.88 65 GLU B CA 1
ATOM 1533 C C . GLU B 1 65 ? 5.777 -10.586 -1.659 1 91.88 65 GLU B C 1
ATOM 1535 O O . GLU B 1 65 ? 4.809 -10.883 -0.956 1 91.88 65 GLU B O 1
ATOM 1540 N N . GLU B 1 66 ? 6.039 -9.43 -2.002 1 93.44 66 GLU B N 1
ATOM 1541 C CA . GLU B 1 66 ? 5.168 -8.312 -1.636 1 93.44 66 GLU B CA 1
ATOM 1542 C C . GLU B 1 66 ? 3.768 -8.492 -2.211 1 93.44 66 GLU B C 1
ATOM 1544 O O . GLU B 1 66 ? 2.771 -8.258 -1.521 1 93.44 66 GLU B O 1
ATOM 1549 N N . SER B 1 67 ? 3.736 -8.852 -3.379 1 96.44 67 SER B N 1
ATOM 1550 C CA . SER B 1 67 ? 2.465 -9.023 -4.074 1 96.44 67 SER B CA 1
ATOM 1551 C C . SER B 1 67 ? 1.604 -10.086 -3.395 1 96.44 67 SER B C 1
ATOM 1553 O O . SER B 1 67 ? 0.389 -9.922 -3.271 1 96.44 67 SER B O 1
ATOM 1555 N N . LEU B 1 68 ? 2.24 -11.164 -2.945 1 95.75 68 LEU B N 1
ATOM 1556 C CA . LEU B 1 68 ? 1.53 -12.219 -2.23 1 95.75 68 LEU B CA 1
ATOM 1557 C C . LEU B 1 68 ? 0.942 -11.688 -0.927 1 95.75 68 LEU B C 1
ATOM 1559 O O . LEU B 1 68 ? -0.183 -12.039 -0.562 1 95.75 68 LEU B O 1
ATOM 1563 N N . GLN B 1 69 ? 1.666 -10.852 -0.303 1 94.5 69 GLN B N 1
ATOM 1564 C CA . GLN B 1 69 ? 1.193 -10.258 0.941 1 94.5 69 GLN B CA 1
ATOM 1565 C C . GLN B 1 69 ? 0.02 -9.312 0.689 1 94.5 69 GLN B C 1
ATOM 1567 O O . GLN B 1 69 ? -0.947 -9.297 1.454 1 94.5 69 GLN B O 1
ATOM 1572 N N . ILE B 1 70 ? 0.128 -8.555 -0.349 1 97 70 ILE B N 1
ATOM 1573 C CA . ILE B 1 70 ? -0.915 -7.59 -0.674 1 97 70 ILE B CA 1
ATOM 1574 C C . ILE B 1 70 ? -2.232 -8.32 -0.931 1 97 70 ILE B C 1
ATOM 1576 O O . ILE B 1 70 ? -3.277 -7.926 -0.408 1 97 70 ILE B O 1
ATOM 1580 N N . LEU B 1 71 ? -2.145 -9.328 -1.664 1 97.56 71 LEU B N 1
ATOM 1581 C CA . LEU B 1 71 ? -3.371 -10.031 -2.014 1 97.56 71 LEU B CA 1
ATOM 1582 C C . LEU B 1 71 ? -3.705 -11.094 -0.971 1 97.56 71 LEU B C 1
ATOM 1584 O O . LEU B 1 71 ? -4.77 -11.719 -1.026 1 97.56 71 LEU B O 1
ATOM 1588 N N . ASN B 1 72 ? -2.826 -11.289 -0.042 1 94.94 72 ASN B N 1
ATOM 1589 C CA . ASN B 1 72 ? -3 -12.266 1.024 1 94.94 72 ASN B CA 1
ATOM 1590 C C . ASN B 1 72 ? -3.227 -13.672 0.467 1 94.94 72 ASN B C 1
ATOM 1592 O O . ASN B 1 72 ? -4.195 -14.336 0.832 1 94.94 72 ASN B O 1
ATOM 1596 N N . VAL B 1 73 ? -2.285 -14.078 -0.365 1 95.12 73 VAL B N 1
ATOM 1597 C CA . VAL B 1 73 ? -2.305 -15.43 -0.913 1 95.12 73 VAL B CA 1
ATOM 1598 C C . VAL B 1 73 ? -0.955 -16.109 -0.679 1 95.12 73 VAL B C 1
ATOM 1600 O O . VAL B 1 73 ? 0.044 -15.43 -0.417 1 95.12 73 VAL B O 1
ATOM 1603 N N . LYS B 1 74 ? -0.966 -17.375 -0.702 1 90.31 74 LYS B N 1
ATOM 1604 C CA . LYS B 1 74 ? 0.253 -18.141 -0.438 1 90.31 74 LYS B CA 1
ATOM 1605 C C . LYS B 1 74 ? 0.504 -19.172 -1.531 1 90.31 74 LYS B C 1
ATOM 1607 O O . LYS B 1 74 ? -0.386 -19.469 -2.332 1 90.31 74 LYS B O 1
ATOM 1612 N N . THR B 1 75 ? 1.768 -19.656 -1.551 1 89.5 75 THR B N 1
ATOM 1613 C CA . THR B 1 75 ? 2.117 -20.75 -2.447 1 89.5 75 THR B CA 1
ATOM 1614 C C . THR B 1 75 ? 1.66 -22.094 -1.869 1 89.5 75 THR B C 1
ATOM 1616 O O . THR B 1 75 ? 1.643 -22.266 -0.65 1 89.5 75 THR B O 1
ATOM 1619 N N . PRO B 1 76 ? 1.263 -23.078 -2.787 1 91.06 76 PRO B N 1
ATOM 1620 C CA . PRO B 1 76 ? 1.189 -22.969 -4.246 1 91.06 76 PRO B CA 1
ATOM 1621 C C . PRO B 1 76 ? 0.08 -22.031 -4.711 1 91.06 76 PRO B C 1
ATOM 1623 O O . PRO B 1 76 ? -0.978 -21.953 -4.082 1 91.06 76 PRO B O 1
ATOM 1626 N N . LEU B 1 77 ? 0.323 -21.422 -5.797 1 93.38 77 LEU B N 1
ATOM 1627 C CA . LEU B 1 77 ? -0.572 -20.391 -6.305 1 93.38 77 LEU B CA 1
ATOM 1628 C C . LEU B 1 77 ? -1.861 -21 -6.84 1 93.38 77 LEU B C 1
ATOM 1630 O O . LEU B 1 77 ? -1.822 -21.969 -7.605 1 93.38 77 LEU B O 1
ATOM 1634 N N . ASP B 1 78 ? -2.939 -20.484 -6.41 1 95 78 ASP B N 1
ATOM 1635 C CA . ASP B 1 78 ? -4.273 -20.859 -6.859 1 95 78 ASP B CA 1
ATOM 1636 C C . ASP B 1 78 ? -4.953 -19.719 -7.613 1 95 78 ASP B C 1
ATOM 1638 O O . ASP B 1 78 ? -5.297 -18.703 -7.02 1 95 78 ASP B O 1
ATOM 1642 N N . ARG B 1 79 ? -5.191 -19.859 -8.805 1 95.81 79 ARG B N 1
ATOM 1643 C CA . ARG B 1 79 ? -5.715 -18.812 -9.672 1 95.81 79 ARG B CA 1
ATOM 1644 C C . ARG B 1 79 ? -7.059 -18.297 -9.164 1 95.81 79 ARG B C 1
ATOM 1646 O O . ARG B 1 79 ? -7.32 -17.094 -9.188 1 95.81 79 ARG B O 1
ATOM 1653 N N . GLU B 1 80 ? -7.875 -19.234 -8.828 1 96.81 80 GLU B N 1
ATOM 1654 C CA . GLU B 1 80 ? -9.203 -18.844 -8.375 1 96.81 80 GLU B CA 1
ATOM 1655 C C . GLU B 1 80 ? -9.133 -18 -7.102 1 96.81 80 GLU B C 1
ATOM 1657 O O . GLU B 1 80 ? -9.82 -16.984 -6.984 1 96.81 80 GLU B O 1
ATOM 1662 N N . GLU B 1 81 ? -8.281 -18.406 -6.184 1 97.25 81 GLU B N 1
ATOM 1663 C CA . GLU B 1 81 ? -8.109 -17.656 -4.941 1 97.25 81 GLU B CA 1
ATOM 1664 C C . GLU B 1 81 ? -7.547 -16.266 -5.207 1 97.25 81 GLU B C 1
ATOM 1666 O O . GLU B 1 81 ? -8.016 -15.281 -4.633 1 97.25 81 GLU B O 1
ATOM 1671 N N . ILE B 1 82 ? -6.617 -16.203 -6.062 1 97.81 82 ILE B N 1
ATOM 1672 C CA . ILE B 1 82 ? -5.965 -14.953 -6.422 1 97.81 82 ILE B CA 1
ATOM 1673 C C . ILE B 1 82 ? -6.988 -13.984 -7.02 1 97.81 82 ILE B C 1
ATOM 1675 O O . ILE B 1 82 ? -7.043 -12.812 -6.641 1 97.81 82 ILE B O 1
ATOM 1679 N N . GLU B 1 83 ? -7.801 -14.531 -7.902 1 97.75 83 GLU B N 1
ATOM 1680 C CA . GLU B 1 83 ? -8.797 -13.688 -8.555 1 97.75 83 GLU B CA 1
ATOM 1681 C C . GLU B 1 83 ? -9.836 -13.18 -7.559 1 97.75 83 GLU B C 1
ATOM 1683 O O . GLU B 1 83 ? -10.219 -12.016 -7.594 1 97.75 83 GLU B O 1
ATOM 1688 N N . LYS B 1 84 ? -10.219 -14.023 -6.727 1 97.62 84 LYS B N 1
ATOM 1689 C CA . LYS B 1 84 ? -11.211 -13.664 -5.715 1 97.62 84 LYS B CA 1
ATOM 1690 C C . LYS B 1 84 ? -10.688 -12.547 -4.812 1 97.62 84 LYS B C 1
ATOM 1692 O O . LYS B 1 84 ? -11.383 -11.555 -4.582 1 97.62 84 LYS B O 1
ATOM 1697 N N . HIS B 1 85 ? -9.508 -12.719 -4.309 1 97.94 85 HIS B N 1
ATOM 1698 C CA . HIS B 1 85 ? -8.922 -11.711 -3.432 1 97.94 85 HIS B CA 1
ATOM 1699 C C . HIS B 1 85 ? -8.688 -10.398 -4.176 1 97.94 85 HIS B C 1
ATOM 1701 O O . HIS B 1 85 ? -8.938 -9.32 -3.635 1 97.94 85 HIS B O 1
ATOM 1707 N N . TYR B 1 86 ? -8.219 -10.531 -5.387 1 98.12 86 TYR B N 1
ATOM 1708 C CA . TYR B 1 86 ? -7.98 -9.344 -6.203 1 98.12 86 TYR B CA 1
ATOM 1709 C C . TYR 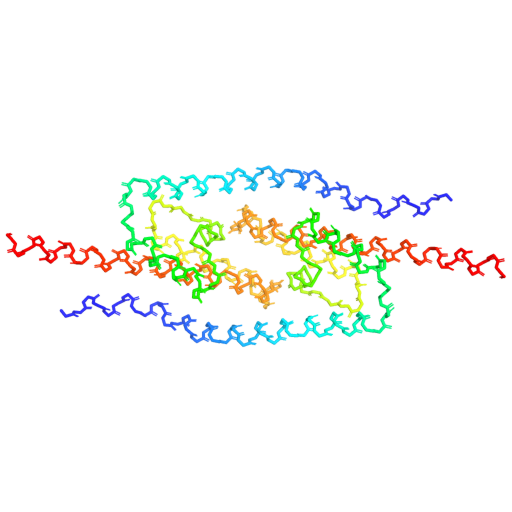B 1 86 ? -9.266 -8.555 -6.398 1 98.12 86 TYR B C 1
ATOM 1711 O O . TYR B 1 86 ? -9.297 -7.34 -6.168 1 98.12 86 TYR B O 1
ATOM 1719 N N . GLU B 1 87 ? -10.25 -9.242 -6.84 1 97.94 87 GLU B N 1
ATOM 1720 C CA . GLU B 1 87 ? -11.516 -8.57 -7.121 1 97.94 87 GLU B CA 1
ATOM 1721 C C . GLU B 1 87 ? -12.047 -7.859 -5.879 1 97.94 87 GLU B C 1
ATOM 1723 O O . GLU B 1 87 ? -12.5 -6.715 -5.961 1 97.94 87 GLU B O 1
ATOM 1728 N N . HIS B 1 88 ? -12 -8.523 -4.816 1 98.25 88 HIS B N 1
ATOM 1729 C CA . HIS B 1 88 ? -12.484 -7.93 -3.578 1 98.25 88 HIS B CA 1
ATOM 1730 C C . HIS B 1 88 ? -11.672 -6.695 -3.203 1 98.25 88 HIS B C 1
ATOM 1732 O O . HIS B 1 88 ? -12.227 -5.613 -3.012 1 98.25 88 HIS B O 1
ATOM 1738 N N . LEU B 1 89 ? -10.391 -6.848 -3.117 1 98.44 89 LEU B N 1
ATOM 1739 C CA . LEU B 1 89 ? -9.5 -5.785 -2.67 1 98.44 89 LEU B CA 1
ATOM 1740 C C . LEU B 1 89 ? -9.523 -4.609 -3.641 1 98.44 89 LEU B C 1
ATOM 1742 O O . LEU B 1 89 ? -9.484 -3.451 -3.221 1 98.44 89 LEU B O 1
ATOM 1746 N N . PHE B 1 90 ? -9.586 -4.926 -4.863 1 97.25 90 PHE B N 1
ATOM 1747 C CA . PHE B 1 90 ? -9.656 -3.869 -5.863 1 97.25 90 PHE B CA 1
ATOM 1748 C C . PHE B 1 90 ? -10.938 -3.064 -5.707 1 97.25 90 PHE B C 1
ATOM 1750 O O . PHE B 1 90 ? -10.922 -1.835 -5.797 1 97.25 90 PHE B O 1
ATOM 1757 N N . SER B 1 91 ? -11.953 -3.787 -5.473 1 97.5 91 SER B N 1
ATOM 1758 C CA . SER B 1 91 ? -13.266 -3.16 -5.367 1 97.5 91 SER B CA 1
ATOM 1759 C C . SER B 1 91 ? -13.359 -2.279 -4.125 1 97.5 91 SER B C 1
ATOM 1761 O O . SER B 1 91 ? -13.82 -1.137 -4.199 1 97.5 91 SER B O 1
ATOM 1763 N N . ILE B 1 92 ? -12.93 -2.715 -2.986 1 97.44 92 ILE B N 1
ATOM 1764 C CA . ILE B 1 92 ? -13.148 -1.984 -1.743 1 97.44 92 ILE B CA 1
ATOM 1765 C C . ILE B 1 92 ? -12.227 -0.767 -1.69 1 97.44 92 ILE B C 1
ATOM 1767 O O . ILE B 1 92 ? -12.453 0.157 -0.906 1 97.44 92 ILE B O 1
ATOM 1771 N N . ASN B 1 93 ? -11.188 -0.789 -2.523 1 97.19 93 ASN B N 1
ATOM 1772 C CA . ASN B 1 93 ? -10.266 0.34 -2.518 1 97.19 93 ASN B CA 1
ATOM 1773 C C . ASN B 1 93 ? -10.508 1.269 -3.705 1 97.19 93 ASN B C 1
ATOM 1775 O O . ASN B 1 93 ? -9.68 2.137 -3.996 1 97.19 93 ASN B O 1
ATOM 1779 N N . ASP B 1 94 ? -11.609 1.055 -4.289 1 95.44 94 ASP B N 1
ATOM 1780 C CA . ASP B 1 94 ? -12.031 1.935 -5.375 1 95.44 94 ASP B CA 1
ATOM 1781 C C . ASP B 1 94 ? -12.375 3.326 -4.852 1 95.44 94 ASP B C 1
ATOM 1783 O O . ASP B 1 94 ? -13.016 3.461 -3.803 1 95.44 94 ASP B O 1
ATOM 1787 N N . LYS B 1 95 ? -12.031 4.277 -5.621 1 92.69 95 LYS B N 1
ATOM 1788 C CA . LYS B 1 95 ? -12.242 5.66 -5.207 1 92.69 95 LYS B CA 1
ATOM 1789 C C . LYS B 1 95 ? -13.727 5.949 -4.996 1 92.69 95 LYS B C 1
ATOM 1791 O O . LYS B 1 95 ? -14.094 6.73 -4.117 1 92.69 95 LYS B O 1
ATOM 1796 N N . THR B 1 96 ? -14.508 5.418 -5.797 1 94.44 96 THR B N 1
ATOM 1797 C CA . THR B 1 96 ? -15.945 5.648 -5.711 1 94.44 96 THR B CA 1
ATOM 1798 C C . THR B 1 96 ? -16.516 5.062 -4.426 1 94.44 96 THR B C 1
ATOM 1800 O O . THR B 1 96 ? -17.625 5.391 -4.027 1 94.44 96 THR B O 1
ATOM 1803 N N . LYS B 1 97 ? -15.82 4.246 -3.717 1 95.56 97 LYS B N 1
ATOM 1804 C CA . LYS B 1 97 ? -16.266 3.623 -2.473 1 95.56 97 LYS B CA 1
ATOM 1805 C C . LYS B 1 97 ? -15.461 4.141 -1.283 1 95.56 97 LYS B C 1
ATOM 1807 O O . LYS B 1 97 ? -15.422 3.504 -0.229 1 95.56 97 LYS B O 1
ATOM 1812 N N . GLY B 1 98 ? -14.719 5.141 -1.561 1 94.31 98 GLY B N 1
ATOM 1813 C CA . GLY B 1 98 ? -13.984 5.777 -0.483 1 94.31 98 GLY B CA 1
ATOM 1814 C C . GLY B 1 98 ? -12.539 5.32 -0.394 1 94.31 98 GLY B C 1
ATOM 1815 O O . GLY B 1 98 ? -11.812 5.707 0.524 1 94.31 98 GLY B O 1
ATOM 1816 N N . GLY B 1 99 ? -12.188 4.461 -1.327 1 96.44 99 GLY B N 1
ATOM 1817 C CA . GLY B 1 99 ? -10.789 4.09 -1.397 1 96.44 99 GLY B CA 1
ATOM 1818 C C . GLY B 1 99 ? -9.922 5.148 -2.064 1 96.44 99 GLY B C 1
ATOM 1819 O O . GLY B 1 99 ? -10.344 6.297 -2.207 1 96.44 99 GLY B O 1
ATOM 1820 N N . THR B 1 100 ? -8.617 4.711 -2.262 1 96.06 100 THR B N 1
ATOM 1821 C CA . THR B 1 100 ? -7.691 5.648 -2.885 1 96.06 100 THR B CA 1
ATOM 1822 C C . THR B 1 100 ? -7.047 5.027 -4.121 1 96.06 100 THR B C 1
ATOM 1824 O O . THR B 1 100 ? -6.906 3.807 -4.207 1 96.06 100 THR B O 1
ATOM 1827 N N . PHE B 1 101 ? -6.684 5.977 -5.004 1 92.38 101 PHE B N 1
ATOM 1828 C CA . PHE B 1 101 ? -5.98 5.488 -6.184 1 92.38 101 PHE B CA 1
ATOM 1829 C C . PHE B 1 101 ? -4.676 4.801 -5.793 1 92.38 101 PHE B C 1
ATOM 1831 O O . PHE B 1 101 ? -4.266 3.826 -6.426 1 92.38 101 PHE B O 1
ATOM 1838 N N . TYR B 1 102 ? -4.059 5.234 -4.777 1 93.88 102 TYR B N 1
ATOM 1839 C CA . TYR B 1 102 ? -2.807 4.645 -4.328 1 93.88 102 TYR B CA 1
ATOM 1840 C C . TYR B 1 102 ? -2.998 3.18 -3.951 1 93.88 102 TYR B C 1
ATOM 1842 O O . TYR B 1 102 ? -2.326 2.299 -4.492 1 93.88 102 TYR B O 1
ATOM 1850 N N . LEU B 1 103 ? -3.918 2.93 -3.066 1 96.81 103 LEU B N 1
ATOM 1851 C CA . LEU B 1 103 ? -4.148 1.569 -2.594 1 96.81 103 LEU B CA 1
ATOM 1852 C C . LEU B 1 103 ? -4.676 0.686 -3.719 1 96.81 103 LEU B C 1
ATOM 1854 O O . LEU B 1 103 ? -4.27 -0.47 -3.852 1 96.81 103 LEU B O 1
ATOM 1858 N N . GLN B 1 104 ? -5.602 1.229 -4.5 1 95.56 104 GLN B N 1
ATOM 1859 C CA . GLN B 1 104 ? -6.152 0.451 -5.602 1 95.56 104 GLN B CA 1
ATOM 1860 C C . GLN B 1 104 ? -5.07 0.07 -6.605 1 95.56 104 GLN B C 1
ATOM 1862 O O . GLN B 1 104 ? -5.047 -1.057 -7.105 1 95.56 104 GLN B O 1
ATOM 1867 N N . SER B 1 105 ? -4.172 1.001 -6.926 1 94.19 105 SER B N 1
ATOM 1868 C CA . SER B 1 105 ? -3.059 0.737 -7.832 1 94.19 105 SER B CA 1
ATOM 1869 C C . SER B 1 105 ? -2.131 -0.335 -7.273 1 94.19 105 SER B C 1
ATOM 1871 O O . SER B 1 105 ? -1.609 -1.165 -8.023 1 94.19 105 SER B O 1
ATOM 1873 N N . LYS B 1 106 ? -1.93 -0.235 -6.047 1 94.69 106 LYS B N 1
ATOM 1874 C CA . LYS B 1 106 ? -1.088 -1.237 -5.398 1 94.69 106 LYS B CA 1
ATOM 1875 C C . LYS B 1 106 ? -1.673 -2.637 -5.566 1 94.69 106 LYS B C 1
ATOM 1877 O O . LYS B 1 106 ? -0.945 -3.59 -5.855 1 94.69 106 LYS B O 1
ATOM 1882 N N . VAL B 1 107 ? -2.891 -2.75 -5.375 1 97.56 107 VAL B N 1
ATOM 1883 C CA . VAL B 1 107 ? -3.6 -4.016 -5.543 1 97.56 107 VAL B CA 1
ATOM 1884 C C . VAL B 1 107 ? -3.469 -4.488 -6.992 1 97.56 107 VAL B C 1
ATOM 1886 O O . VAL B 1 107 ? -3.184 -5.664 -7.242 1 97.56 107 VAL B O 1
ATOM 1889 N N . PHE B 1 108 ? -3.617 -3.598 -7.852 1 95.75 108 PHE B N 1
ATOM 1890 C CA . PHE B 1 108 ? -3.531 -3.922 -9.273 1 95.75 108 PHE B CA 1
ATOM 1891 C C . PHE B 1 108 ? -2.133 -4.406 -9.633 1 95.75 108 PHE B C 1
ATOM 1893 O O . PHE B 1 108 ? -1.979 -5.41 -10.328 1 95.75 108 PHE B O 1
ATOM 1900 N N . ARG B 1 109 ? -1.201 -3.719 -9.172 1 93.81 109 ARG B N 1
ATOM 1901 C CA . ARG B 1 109 ? 0.183 -4.078 -9.461 1 93.81 109 ARG B CA 1
ATOM 1902 C C . ARG B 1 109 ? 0.529 -5.445 -8.883 1 93.81 109 ARG B C 1
ATOM 1904 O O . ARG B 1 109 ? 1.257 -6.223 -9.508 1 93.81 109 ARG B O 1
ATOM 1911 N N . ALA B 1 110 ? 0.057 -5.66 -7.758 1 96.75 110 ALA B N 1
ATOM 1912 C CA . ALA B 1 110 ? 0.281 -6.961 -7.137 1 96.75 110 ALA B CA 1
ATOM 1913 C C . ALA B 1 110 ? -0.307 -8.086 -7.984 1 96.75 110 ALA B C 1
ATOM 1915 O O . ALA B 1 110 ? 0.336 -9.117 -8.195 1 96.75 110 ALA B O 1
ATOM 1916 N N . LYS B 1 111 ? -1.453 -7.852 -8.461 1 97.38 111 LYS B N 1
ATOM 1917 C CA . LYS B 1 111 ? -2.1 -8.836 -9.32 1 97.38 111 LYS B CA 1
ATOM 1918 C C . LYS B 1 111 ? -1.287 -9.07 -10.594 1 97.38 111 LYS B C 1
ATOM 1920 O O . LYS B 1 111 ? -1.112 -10.211 -11.023 1 97.38 111 LYS B O 1
ATOM 1925 N N . GLU B 1 112 ? -0.832 -8.016 -11.172 1 95.38 112 GLU B N 1
ATOM 1926 C CA . GLU B 1 112 ? -0.015 -8.133 -12.375 1 95.38 112 GLU B CA 1
ATOM 1927 C C . GLU B 1 112 ? 1.229 -8.984 -12.117 1 95.38 112 GLU B C 1
ATOM 1929 O O . GLU B 1 112 ? 1.587 -9.828 -12.938 1 95.38 112 GLU B O 1
ATOM 1934 N N . ARG B 1 113 ? 1.795 -8.75 -11.094 1 95.69 113 ARG B N 1
ATOM 1935 C CA . ARG B 1 113 ? 3.02 -9.469 -10.758 1 95.69 113 ARG B CA 1
ATOM 1936 C C . ARG B 1 113 ? 2.748 -10.961 -10.57 1 95.69 113 ARG B C 1
ATOM 1938 O O . ARG B 1 113 ? 3.539 -11.805 -11.008 1 95.69 113 ARG B O 1
ATOM 1945 N N . ILE B 1 114 ? 1.693 -11.25 -9.875 1 96.38 114 ILE B N 1
ATOM 1946 C CA . ILE B 1 114 ? 1.341 -12.641 -9.625 1 96.38 114 ILE B CA 1
ATOM 1947 C C . ILE B 1 114 ? 0.942 -13.312 -10.938 1 96.38 114 ILE B C 1
ATOM 1949 O O . ILE B 1 114 ? 1.3 -14.469 -11.18 1 96.38 114 ILE B O 1
ATOM 1953 N N . ASP B 1 115 ? 0.283 -12.57 -11.75 1 96.25 115 ASP B N 1
ATOM 1954 C 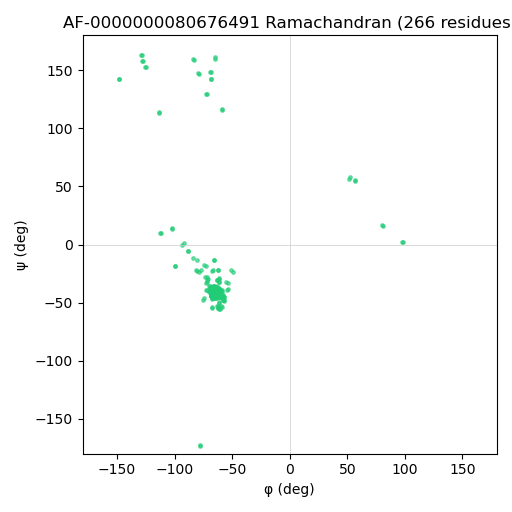CA . ASP B 1 115 ? -0.111 -13.109 -13.047 1 96.25 115 ASP B CA 1
ATOM 1955 C C . ASP B 1 115 ? 1.112 -13.461 -13.891 1 96.25 115 ASP B C 1
ATOM 1957 O O . ASP B 1 115 ? 1.108 -14.461 -14.617 1 96.25 115 ASP B O 1
ATOM 1961 N N . GLU B 1 116 ? 2.064 -12.609 -13.82 1 94.31 116 GLU B N 1
ATOM 1962 C CA . GLU B 1 116 ? 3.307 -12.891 -14.531 1 94.31 116 GLU B CA 1
ATOM 1963 C C . GLU B 1 116 ? 3.93 -14.203 -14.047 1 94.31 116 GLU B C 1
ATOM 1965 O O . GLU B 1 116 ? 4.434 -14.992 -14.852 1 94.31 116 GLU B O 1
ATOM 1970 N N . GLU B 1 117 ? 3.883 -14.406 -12.82 1 93.44 117 GLU B N 1
ATOM 1971 C CA . GLU B 1 117 ? 4.422 -15.641 -12.25 1 93.44 117 GLU B CA 1
ATOM 1972 C C . GLU B 1 117 ? 3.613 -16.859 -12.695 1 93.44 117 GLU B C 1
ATOM 1974 O O . GLU B 1 117 ? 4.18 -17.891 -13.047 1 93.44 117 GLU B O 1
ATOM 1979 N N . LEU B 1 118 ? 2.373 -16.703 -12.664 1 94.25 118 LEU B N 1
ATOM 1980 C CA . LEU B 1 118 ? 1.479 -17.766 -13.094 1 94.25 118 LEU B CA 1
ATOM 1981 C C . LEU B 1 118 ? 1.728 -18.141 -14.547 1 94.25 118 LEU B C 1
ATOM 1983 O O . LEU B 1 118 ? 1.758 -19.312 -14.898 1 94.25 118 LEU B O 1
ATOM 1987 N N . SER B 1 119 ? 1.886 -17.125 -15.273 1 92.31 119 SER B N 1
ATOM 1988 C CA . SER B 1 119 ? 2.158 -17.344 -16.688 1 92.31 119 SER B CA 1
ATOM 1989 C C . SER B 1 119 ? 3.469 -18.094 -16.891 1 92.31 119 SER B C 1
ATOM 1991 O O . SER B 1 119 ? 3.559 -18.969 -17.75 1 92.31 119 SER B O 1
ATOM 1993 N N . ARG B 1 120 ? 4.422 -17.734 -16.219 1 89.5 120 ARG B N 1
ATOM 1994 C CA . ARG B 1 120 ? 5.719 -18.406 -16.297 1 89.5 120 ARG B CA 1
ATOM 1995 C C . ARG B 1 120 ? 5.609 -19.875 -15.891 1 89.5 120 ARG B C 1
ATOM 1997 O O . ARG B 1 120 ? 6.207 -20.75 -16.531 1 89.5 120 ARG B O 1
ATOM 2004 N N . MET B 1 121 ? 4.914 -20.125 -14.898 1 87.81 121 MET B N 1
ATOM 2005 C CA . MET B 1 121 ? 4.734 -21.484 -14.414 1 87.81 121 MET B CA 1
ATOM 2006 C C . MET B 1 121 ? 4.012 -22.344 -15.445 1 87.81 121 MET B C 1
ATOM 2008 O O . MET B 1 121 ? 4.328 -23.516 -15.617 1 87.81 121 MET B O 1
ATOM 2012 N N . GLU B 1 122 ? 3.078 -21.797 -16.016 1 89.81 122 GLU B N 1
ATOM 2013 C CA . GLU B 1 122 ? 2.328 -22.5 -17.047 1 89.81 122 GLU B CA 1
ATOM 2014 C C . GLU B 1 122 ? 3.215 -22.844 -18.234 1 89.81 122 GLU B C 1
ATOM 2016 O O . GLU B 1 122 ? 3.1 -23.922 -18.812 1 89.81 122 GLU B O 1
ATOM 2021 N N . GLN B 1 123 ? 4.02 -21.891 -18.625 1 87.88 123 GLN B N 1
ATOM 2022 C CA . GLN B 1 123 ? 4.934 -22.109 -19.734 1 87.88 123 GLN B CA 1
ATOM 2023 C C . GLN B 1 123 ? 5.93 -23.219 -19.422 1 87.88 123 GLN B C 1
ATOM 2025 O O . GLN B 1 123 ? 6.246 -24.047 -20.281 1 87.88 123 GLN B O 1
ATOM 2030 N N . LYS B 1 124 ? 6.371 -23.297 -18.281 1 85.56 124 LYS B N 1
ATOM 2031 C CA . LYS B 1 124 ? 7.309 -24.344 -17.859 1 85.56 124 LYS B CA 1
ATOM 2032 C C . LYS B 1 124 ? 6.645 -25.719 -17.859 1 85.56 124 LYS B C 1
ATOM 2034 O O . LYS B 1 124 ? 7.273 -26.719 -18.234 1 85.56 124 LYS B O 1
ATOM 2039 N N . GLU B 1 125 ? 5.508 -25.766 -17.391 1 85.88 125 GLU B N 1
ATOM 2040 C CA . GLU B 1 125 ? 4.77 -27.031 -17.375 1 85.88 125 GLU B CA 1
ATOM 2041 C C . GLU B 1 125 ? 4.52 -27.531 -18.781 1 85.88 125 GLU B C 1
ATOM 2043 O O . GLU B 1 125 ? 4.562 -28.75 -19.031 1 85.88 125 GLU B O 1
ATOM 2048 N N . GLU B 1 126 ? 4.258 -26.609 -19.609 1 85.69 126 GLU B N 1
ATOM 2049 C CA . GLU B 1 126 ? 4.027 -26.984 -21 1 85.69 126 GLU B CA 1
ATOM 2050 C C . GLU B 1 126 ? 5.297 -27.547 -21.641 1 85.69 126 GLU B C 1
ATOM 2052 O O . GLU B 1 126 ? 5.25 -28.531 -22.359 1 85.69 126 GLU B O 1
ATOM 2057 N N . VAL B 1 127 ? 6.375 -26.922 -21.375 1 84.31 127 VAL B N 1
ATOM 2058 C CA . VAL B 1 127 ? 7.648 -27.359 -21.938 1 84.31 127 VAL B CA 1
ATOM 2059 C C . VAL B 1 127 ? 8.016 -28.734 -21.375 1 84.31 127 VAL B C 1
ATOM 2061 O O . VAL B 1 127 ? 8.516 -29.594 -22.109 1 84.31 127 VAL B O 1
ATOM 2064 N N . LYS B 1 128 ? 7.777 -28.938 -20.203 1 85.12 128 LYS B N 1
ATOM 2065 C CA . LYS B 1 128 ? 8.07 -30.219 -19.562 1 85.12 128 LYS B CA 1
ATOM 2066 C C . LYS B 1 128 ? 7.199 -31.328 -20.141 1 85.12 128 LYS B C 1
ATOM 2068 O O . LYS B 1 128 ? 7.668 -32.438 -20.344 1 85.12 128 LYS B O 1
ATOM 2073 N N . LYS B 1 129 ? 5.992 -31.031 -20.391 1 87.31 129 LYS B N 1
ATOM 2074 C CA . LYS B 1 129 ? 5.074 -32 -20.969 1 87.31 129 LYS B CA 1
ATOM 2075 C C . LYS B 1 129 ? 5.496 -32.375 -22.391 1 87.31 129 LYS B C 1
ATOM 2077 O O . LYS B 1 129 ? 5.406 -33.531 -22.781 1 87.31 129 LYS B O 1
ATOM 2082 N N . GLU B 1 130 ? 5.867 -31.391 -23.062 1 86.88 130 GLU B N 1
ATOM 2083 C CA . GLU B 1 130 ? 6.301 -31.625 -24.438 1 86.88 130 GLU B CA 1
ATOM 2084 C C . GLU B 1 130 ? 7.59 -32.438 -24.469 1 86.88 130 GLU B C 1
ATOM 2086 O O . GLU B 1 130 ? 7.746 -33.344 -25.328 1 86.88 130 GLU B O 1
ATOM 2091 N N . GLU B 1 131 ? 8.445 -32.219 -23.609 1 85.19 131 GLU B N 1
ATOM 2092 C CA . GLU B 1 131 ? 9.695 -32.938 -23.547 1 85.19 131 GLU B CA 1
ATOM 2093 C C . GLU B 1 131 ? 9.461 -34.406 -23.125 1 85.19 131 GLU B C 1
ATOM 2095 O O . GLU B 1 131 ? 10.141 -35.312 -23.609 1 85.19 131 GLU B O 1
ATOM 2100 N N . ASN B 1 132 ? 8.602 -34.531 -22.281 1 86.31 132 ASN B N 1
ATOM 2101 C CA . ASN B 1 132 ? 8.289 -35.875 -21.812 1 86.31 132 ASN B CA 1
ATOM 2102 C C . ASN B 1 132 ? 7.543 -36.688 -22.875 1 86.31 132 ASN B C 1
ATOM 2104 O O . ASN B 1 132 ? 7.613 -37.938 -22.891 1 86.31 132 ASN B O 1
ATOM 2108 N N . SER B 1 133 ? 6.852 -36.062 -23.688 1 81.5 133 SER B N 1
ATOM 2109 C CA . SER B 1 133 ? 6.125 -36.75 -24.75 1 81.5 133 SER B CA 1
ATOM 2110 C C . SER B 1 133 ? 7.059 -37.125 -25.891 1 81.5 133 SER B C 1
ATOM 2112 O O . SER B 1 133 ? 6.703 -37.969 -26.734 1 81.5 133 SER B O 1
ATOM 2114 N N . LYS B 1 134 ? 8.125 -36.531 -26.094 1 81.75 134 LYS B N 1
ATOM 2115 C CA . LYS B 1 134 ? 9.078 -36.844 -27.156 1 81.75 134 LYS B CA 1
ATOM 2116 C C . LYS B 1 134 ? 9.969 -38.031 -26.781 1 81.75 134 LYS B C 1
ATOM 2118 O O . LYS B 1 134 ? 10.633 -38.594 -27.641 1 81.75 134 LYS B O 1
ATOM 2123 N N . HIS B 1 135 ? 10.008 -38.438 -25.609 1 64.25 135 HIS B N 1
ATOM 2124 C CA . HIS B 1 135 ? 10.742 -39.656 -25.281 1 64.25 135 HIS B CA 1
ATOM 2125 C C . HIS B 1 135 ? 9.789 -40.812 -25.062 1 64.25 135 HIS B C 1
ATOM 2127 O O . HIS B 1 135 ? 8.727 -40.656 -24.453 1 64.25 135 HIS B O 1
#